Protein AF-A0A2A4WRS8-F1 (afdb_monomer_lite)

Foldseek 3Di:
DDDDQDAPAQPLDAAQDAPDVVRSLQRRLVVCCVQVVDHSVVCCVPHVVSLVCLLVDDAADAAEAEFALALRRLLSVLQSLLSNVVDPRYAHYWYQAQPPVQRLHPPVDDPVSSVVSVVVTHTQHPVNSVLSNCVNVCVSVVVLVVQLVSCVVCCVPNVSSNLNSVLSVQCPDDPNRHRPLLVQLVVLCVVVVDLPLVSSVVVSCVVCVNHSDDSSRSVVSSVVNVVVVVVVVD

Structure (mmCIF, N/CA/C/O backbone):
data_AF-A0A2A4WRS8-F1
#
_entry.id   AF-A0A2A4WRS8-F1
#
loop_
_atom_site.group_PDB
_atom_site.id
_atom_site.type_symbol
_atom_site.label_atom_id
_atom_site.label_alt_id
_atom_site.label_comp_id
_atom_site.label_asym_id
_atom_site.label_entity_id
_atom_site.label_seq_id
_atom_site.pdbx_PDB_ins_code
_atom_site.Cartn_x
_atom_site.Cartn_y
_atom_site.Cartn_z
_atom_site.occupancy
_atom_site.B_iso_or_equiv
_atom_site.auth_seq_id
_atom_site.auth_comp_id
_atom_site.auth_asym_id
_atom_site.auth_atom_id
_atom_site.pdbx_PDB_model_num
ATOM 1 N N . MET A 1 1 ? 0.819 6.960 -26.726 1.00 60.53 1 MET A N 1
ATOM 2 C CA . MET A 1 1 ? -0.344 7.111 -25.825 1.00 60.53 1 MET A CA 1
ATOM 3 C C . MET A 1 1 ? -0.166 6.069 -24.734 1.00 60.53 1 MET A C 1
ATOM 5 O O . MET A 1 1 ? 0.169 4.949 -25.094 1.00 60.53 1 MET A O 1
ATOM 9 N N . GLY A 1 2 ? -0.239 6.445 -23.457 1.00 85.38 2 GLY A N 1
ATOM 10 C CA . GLY A 1 2 ? -0.120 5.487 -22.350 1.00 85.38 2 GLY A CA 1
ATOM 11 C C . GLY A 1 2 ? -1.447 4.778 -22.085 1.00 85.38 2 GLY A C 1
ATOM 12 O O . GLY A 1 2 ? -2.501 5.311 -22.433 1.00 85.38 2 GLY A O 1
ATOM 13 N N . GLU A 1 3 ? -1.390 3.598 -21.476 1.00 93.88 3 GLU A N 1
ATOM 14 C CA . GLU A 1 3 ? -2.557 2.893 -20.943 1.00 93.88 3 GLU A CA 1
ATOM 15 C C . GLU A 1 3 ? -2.607 3.082 -19.423 1.00 93.88 3 GLU A C 1
ATOM 17 O O . GLU A 1 3 ? -1.577 3.015 -18.752 1.00 93.88 3 GLU A O 1
ATOM 22 N N . LEU A 1 4 ? -3.799 3.353 -18.887 1.00 95.69 4 LEU A N 1
ATOM 23 C CA . LEU A 1 4 ? -4.020 3.428 -17.447 1.00 95.69 4 LEU A CA 1
ATOM 24 C C . LEU A 1 4 ? -4.419 2.045 -16.931 1.00 95.69 4 LEU A C 1
ATOM 26 O O . LEU A 1 4 ? -5.402 1.473 -17.403 1.00 95.69 4 LEU A O 1
ATOM 30 N N . ILE A 1 5 ? -3.684 1.566 -15.930 1.00 96.56 5 ILE A N 1
ATOM 31 C CA . ILE A 1 5 ? -4.004 0.356 -15.176 1.00 96.56 5 ILE A CA 1
ATOM 32 C C . ILE A 1 5 ? -4.297 0.764 -13.735 1.00 96.56 5 ILE A C 1
ATOM 34 O O . ILE A 1 5 ? -3.484 1.446 -13.108 1.00 96.56 5 ILE A O 1
ATOM 38 N N . VAL A 1 6 ? -5.454 0.366 -13.206 1.00 95.56 6 VAL A N 1
ATOM 39 C CA . VAL A 1 6 ? -5.883 0.753 -11.853 1.00 95.56 6 VAL A CA 1
ATOM 40 C C . VAL A 1 6 ? -5.711 -0.409 -10.880 1.00 95.56 6 VAL A C 1
ATOM 42 O O . VAL A 1 6 ? -6.395 -1.421 -10.973 1.00 95.56 6 VAL A O 1
ATOM 45 N N . THR A 1 7 ? -4.838 -0.244 -9.884 1.00 93.38 7 THR A N 1
ATOM 46 C CA . THR A 1 7 ? -4.663 -1.240 -8.814 1.00 93.38 7 THR A CA 1
ATOM 47 C C . THR A 1 7 ? -5.594 -0.920 -7.644 1.00 93.38 7 THR A C 1
ATOM 49 O O . THR A 1 7 ? -5.255 -0.123 -6.775 1.00 93.38 7 THR A O 1
ATOM 52 N N . ASN A 1 8 ? -6.783 -1.529 -7.629 1.00 87.38 8 ASN A N 1
ATOM 53 C CA . ASN A 1 8 ? -7.779 -1.353 -6.564 1.00 87.38 8 ASN A CA 1
ATOM 54 C C . ASN A 1 8 ? -7.942 -2.627 -5.716 1.00 87.38 8 ASN A C 1
ATOM 56 O O . ASN A 1 8 ? -9.019 -3.220 -5.653 1.00 87.38 8 ASN A O 1
ATOM 60 N N . GLU A 1 9 ? -6.854 -3.076 -5.094 1.00 94.56 9 GLU A N 1
ATOM 61 C CA . GLU A 1 9 ? -6.835 -4.269 -4.245 1.00 94.56 9 GLU A CA 1
ATOM 62 C C . GLU A 1 9 ? -6.604 -3.906 -2.768 1.00 94.56 9 GLU A C 1
ATOM 64 O O . GLU A 1 9 ? -5.776 -3.063 -2.421 1.00 94.56 9 GLU A O 1
ATOM 69 N N . CYS A 1 10 ? -7.304 -4.598 -1.864 1.00 94.44 10 CYS A N 1
ATOM 70 C CA . CYS A 1 10 ? -7.154 -4.428 -0.419 1.00 94.44 10 CYS A CA 1
ATOM 71 C C . CYS A 1 10 ? -6.178 -5.463 0.171 1.00 94.44 10 CYS A C 1
ATOM 73 O O . CYS A 1 10 ? -6.560 -6.318 0.969 1.00 94.44 10 CYS A O 1
ATOM 75 N N . LEU A 1 11 ? -4.896 -5.392 -0.201 1.00 97.06 11 LEU A N 1
ATOM 76 C CA . LEU A 1 11 ? -3.856 -6.333 0.263 1.00 97.06 11 LEU A CA 1
ATOM 77 C C . LEU A 1 11 ? -3.479 -6.178 1.742 1.00 97.06 11 LEU A C 1
ATOM 79 O O . LEU A 1 11 ? -2.725 -6.978 2.298 1.00 97.06 11 LEU A O 1
ATOM 83 N N . ILE A 1 12 ? -3.978 -5.133 2.392 1.00 94.81 12 ILE A N 1
ATOM 84 C CA . ILE A 1 12 ? -3.713 -4.895 3.804 1.00 94.81 12 ILE A CA 1
ATOM 85 C C . ILE A 1 12 ? -4.500 -5.836 4.722 1.00 94.81 12 ILE A C 1
ATOM 87 O O . ILE A 1 12 ? -4.144 -5.957 5.891 1.00 94.81 12 ILE A O 1
ATOM 91 N N . GLU A 1 13 ? -5.558 -6.480 4.230 1.00 92.44 13 GLU A N 1
ATOM 92 C CA . GLU A 1 13 ? -6.451 -7.336 5.010 1.00 92.44 13 GLU A CA 1
ATOM 93 C C . GLU A 1 13 ? -6.750 -8.652 4.285 1.00 92.44 13 GLU A C 1
ATOM 95 O O . GLU A 1 13 ? -6.636 -8.779 3.062 1.00 92.44 13 GLU A O 1
ATOM 100 N N . GLY A 1 14 ? -7.196 -9.640 5.058 1.00 92.75 14 GLY A N 1
ATOM 101 C CA . GLY A 1 14 ? -7.594 -10.942 4.545 1.00 92.75 14 GLY A CA 1
ATOM 102 C C . GLY A 1 14 ? -6.422 -11.861 4.229 1.00 92.75 14 GLY A C 1
ATOM 103 O O . GLY A 1 14 ? -5.256 -11.517 4.375 1.00 92.75 14 GLY A O 1
ATOM 104 N N . ASN A 1 15 ? -6.753 -13.070 3.792 1.00 92.62 15 ASN A N 1
ATOM 105 C CA . ASN A 1 15 ? -5.755 -14.078 3.473 1.00 92.62 15 ASN A CA 1
ATOM 106 C C . ASN A 1 15 ? -5.047 -13.731 2.148 1.00 92.62 15 ASN A C 1
ATOM 108 O O . ASN A 1 15 ? -5.711 -13.534 1.129 1.00 92.62 15 ASN A O 1
ATOM 112 N N . LEU A 1 16 ? -3.716 -13.654 2.168 1.00 96.25 16 LEU A N 1
ATOM 113 C CA . LEU A 1 16 ? -2.871 -13.332 1.008 1.00 96.25 16 LEU A CA 1
ATOM 114 C C . LEU A 1 16 ? -2.213 -14.574 0.388 1.00 96.25 16 LEU A C 1
ATOM 116 O O . LEU A 1 16 ? -1.289 -14.460 -0.411 1.00 96.25 16 LEU A O 1
ATOM 120 N N . GLN A 1 17 ? -2.662 -15.769 0.773 1.00 95.12 17 GLN A N 1
ATOM 121 C CA . GLN A 1 17 ? -2.103 -17.027 0.291 1.00 95.12 17 GLN A CA 1
ATOM 122 C C . GLN A 1 17 ? -2.767 -17.521 -1.002 1.00 95.12 17 GLN A C 1
ATOM 124 O O . GLN A 1 17 ? -3.934 -17.238 -1.275 1.00 95.12 17 GLN A O 1
ATOM 129 N N . GLY A 1 18 ? -2.010 -18.295 -1.779 1.00 93.31 18 GLY A N 1
ATOM 130 C CA . GLY A 1 18 ? -2.414 -18.931 -3.035 1.00 93.31 18 GLY A CA 1
ATOM 131 C C . GLY A 1 18 ? -1.234 -19.708 -3.624 1.00 93.31 18 GLY A C 1
ATOM 132 O O . GLY A 1 18 ? -0.094 -19.265 -3.477 1.00 93.31 18 GLY A O 1
ATOM 133 N N . THR A 1 19 ? -1.485 -20.871 -4.241 1.00 92.38 19 THR A N 1
ATOM 134 C CA . THR A 1 19 ? -0.410 -21.690 -4.849 1.00 92.38 19 THR A CA 1
ATOM 135 C C . THR A 1 19 ? 0.043 -21.151 -6.210 1.00 92.38 19 THR A C 1
ATOM 137 O O . THR A 1 19 ? 1.149 -21.431 -6.660 1.00 92.38 19 THR A O 1
ATOM 140 N N . ASN A 1 20 ? -0.815 -20.352 -6.842 1.00 94.12 20 ASN A N 1
ATOM 141 C CA . ASN A 1 20 ? -0.606 -19.601 -8.074 1.00 94.12 20 ASN A CA 1
ATOM 142 C C . ASN A 1 20 ? -1.506 -18.343 -8.041 1.00 94.12 20 ASN A C 1
ATOM 144 O O . ASN A 1 20 ? -2.295 -18.174 -7.103 1.00 94.12 20 ASN A O 1
ATOM 148 N N . LEU A 1 21 ? -1.407 -17.467 -9.048 1.00 94.19 21 LEU A N 1
ATOM 149 C CA . LEU A 1 21 ? -2.190 -16.223 -9.098 1.00 94.19 21 LEU A CA 1
ATOM 150 C C . LEU A 1 21 ? -3.703 -16.462 -9.169 1.00 94.19 21 LEU A C 1
ATOM 152 O O . LEU A 1 21 ? -4.455 -15.797 -8.464 1.00 94.19 21 LEU A O 1
ATOM 156 N N . GLN A 1 22 ? -4.161 -17.467 -9.917 1.00 95.62 22 GLN A N 1
ATOM 157 C CA . GLN A 1 22 ? -5.587 -17.784 -10.002 1.00 95.62 22 GLN A CA 1
ATOM 158 C C . GLN A 1 22 ? -6.160 -18.236 -8.648 1.00 95.62 22 GLN A C 1
ATOM 160 O O . GLN A 1 22 ? -7.256 -17.821 -8.259 1.00 95.62 22 GLN A O 1
ATOM 165 N N . ASP A 1 23 ? -5.419 -19.060 -7.904 1.00 96.81 23 ASP A N 1
ATOM 166 C CA . ASP A 1 23 ? -5.774 -19.460 -6.539 1.00 96.81 23 ASP A CA 1
ATOM 167 C C . ASP A 1 23 ? -5.783 -18.267 -5.586 1.00 96.81 23 ASP A C 1
ATOM 169 O O . ASP A 1 23 ? -6.700 -18.137 -4.768 1.00 96.81 23 ASP A O 1
ATOM 173 N N . PHE A 1 24 ? -4.783 -17.390 -5.706 1.00 97.06 24 PHE A N 1
ATOM 174 C CA . PHE A 1 24 ? -4.719 -16.145 -4.955 1.00 97.06 24 PHE A CA 1
ATOM 175 C C . PHE A 1 24 ? -5.970 -15.298 -5.229 1.00 97.06 24 PHE A C 1
ATOM 177 O O . PHE A 1 24 ? -6.707 -15.008 -4.289 1.00 97.06 24 PHE A O 1
ATOM 184 N N . TYR A 1 25 ? -6.308 -15.008 -6.489 1.00 97.31 25 TYR A N 1
ATOM 185 C CA . TYR A 1 25 ? -7.500 -14.232 -6.853 1.00 97.31 25 TYR A CA 1
ATOM 186 C C . TYR A 1 25 ? -8.800 -14.864 -6.352 1.00 97.31 25 TYR A C 1
ATOM 188 O O . TYR A 1 25 ? -9.661 -14.167 -5.821 1.00 97.31 25 TYR A O 1
ATOM 196 N N . ASN A 1 26 ? -8.937 -16.190 -6.421 1.00 97.12 26 ASN A N 1
ATOM 197 C CA . ASN A 1 26 ? -10.096 -16.893 -5.864 1.00 97.12 26 ASN A CA 1
ATOM 198 C C . ASN A 1 26 ? -10.209 -16.725 -4.339 1.00 97.12 26 ASN A C 1
ATOM 200 O O . ASN A 1 26 ? -11.309 -16.568 -3.800 1.00 97.12 26 ASN A O 1
ATOM 204 N N . ASN A 1 27 ? -9.083 -16.773 -3.628 1.00 96.94 27 ASN A N 1
ATOM 205 C CA . ASN A 1 27 ? -9.029 -16.542 -2.188 1.00 96.94 27 ASN A CA 1
ATOM 206 C C . ASN A 1 27 ? -9.381 -15.085 -1.841 1.00 96.94 27 ASN A C 1
ATOM 208 O O . ASN A 1 27 ? -10.207 -14.836 -0.957 1.00 96.94 27 ASN A O 1
ATOM 212 N N . ARG A 1 28 ? -8.835 -14.127 -2.598 1.00 97.31 28 ARG A N 1
ATOM 213 C CA . ARG A 1 28 ? -9.142 -12.699 -2.466 1.00 97.31 28 ARG A CA 1
ATOM 214 C C . ARG A 1 28 ? -10.619 -12.408 -2.721 1.00 97.31 28 ARG A C 1
ATOM 216 O O . ARG A 1 28 ? -11.264 -11.811 -1.863 1.00 97.31 28 ARG A O 1
ATOM 223 N N . ALA A 1 29 ? -11.196 -12.923 -3.807 1.00 96.94 29 ALA A N 1
ATOM 224 C CA . ALA A 1 29 ? -12.610 -12.750 -4.142 1.00 96.94 29 ALA A CA 1
ATOM 225 C C . ALA A 1 29 ? -13.540 -13.210 -3.006 1.00 96.94 29 ALA A C 1
ATOM 227 O O . ALA A 1 29 ? -14.503 -12.518 -2.669 1.00 96.94 29 ALA A O 1
ATOM 228 N N . LYS A 1 30 ? -13.233 -14.351 -2.366 1.00 96.25 30 LYS A N 1
ATOM 229 C CA . LYS A 1 30 ? -13.983 -14.859 -1.203 1.00 96.25 30 LYS A CA 1
ATOM 230 C C . LYS A 1 30 ? -13.895 -13.912 -0.007 1.00 96.25 30 LYS A C 1
ATOM 232 O O . LYS A 1 30 ? -14.917 -13.634 0.619 1.00 96.25 30 LYS A O 1
ATOM 237 N N . PHE A 1 31 ? -12.694 -13.429 0.315 1.00 95.81 31 PHE A N 1
ATOM 238 C CA . PHE A 1 31 ? -12.496 -12.492 1.420 1.00 95.81 31 PHE A CA 1
ATOM 239 C C . PHE A 1 31 ? -13.223 -11.167 1.168 1.00 95.81 31 PHE A C 1
ATOM 241 O O . PHE A 1 31 ? -14.047 -10.763 1.984 1.00 95.81 31 PHE A O 1
ATOM 248 N N . ILE A 1 32 ? -12.970 -10.528 0.024 1.00 94.88 32 ILE A N 1
ATOM 249 C CA . ILE A 1 32 ? -13.548 -9.230 -0.338 1.00 94.88 32 ILE A CA 1
ATOM 250 C C . ILE A 1 32 ? -15.077 -9.305 -0.368 1.00 94.88 32 ILE A C 1
ATOM 252 O O . ILE A 1 32 ? -15.747 -8.442 0.200 1.00 94.88 32 ILE A O 1
ATOM 256 N N . SER A 1 33 ? -15.634 -10.369 -0.957 1.00 94.44 33 SER A N 1
ATOM 257 C CA . SER A 1 33 ? -17.080 -10.585 -1.002 1.00 94.44 33 SER A CA 1
ATOM 258 C C . SER A 1 33 ? -1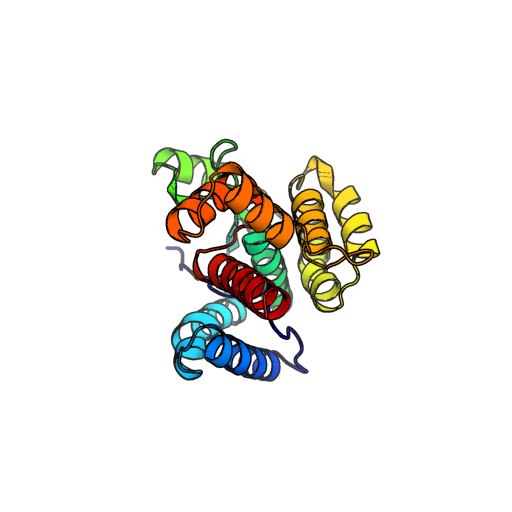7.693 -10.675 0.396 1.00 94.44 33 SER A C 1
ATOM 260 O O . SER A 1 33 ? -18.672 -9.988 0.686 1.00 94.44 33 SER A O 1
ATOM 262 N N . LYS A 1 34 ? -17.080 -11.464 1.289 1.00 93.56 34 LYS A N 1
ATOM 263 C CA . LYS A 1 34 ? -17.551 -11.634 2.668 1.00 93.56 34 LYS A CA 1
ATOM 264 C C . LYS A 1 34 ? -17.432 -10.347 3.488 1.00 93.56 34 LYS A C 1
ATOM 266 O O . LYS A 1 34 ? -18.340 -10.035 4.251 1.00 93.56 34 LYS A O 1
ATOM 271 N N . THR A 1 35 ? -16.316 -9.634 3.365 1.00 91.75 35 THR A N 1
ATOM 272 C CA . THR A 1 35 ? -15.994 -8.485 4.223 1.00 91.75 35 THR A CA 1
ATOM 273 C C . THR A 1 35 ? -16.734 -7.220 3.798 1.00 91.75 35 THR A C 1
ATOM 275 O O . THR A 1 35 ? -17.239 -6.496 4.654 1.00 91.75 35 THR A O 1
ATOM 278 N N . TYR A 1 36 ? -16.841 -6.964 2.491 1.00 89.81 36 TYR A N 1
ATOM 279 C CA . TYR A 1 36 ? -17.396 -5.714 1.955 1.00 89.81 36 TYR A CA 1
ATOM 280 C C . TYR A 1 36 ? -18.757 -5.888 1.270 1.00 89.81 36 TYR A C 1
ATOM 282 O O . TYR A 1 36 ? -19.266 -4.945 0.670 1.00 89.81 36 TYR A O 1
ATOM 290 N N . ASN A 1 37 ? -19.368 -7.073 1.382 1.00 90.94 37 ASN A N 1
ATOM 291 C CA . ASN A 1 37 ? -20.706 -7.374 0.867 1.00 90.94 37 ASN A CA 1
ATOM 292 C C . ASN A 1 37 ? -20.866 -7.072 -0.637 1.00 90.94 37 ASN A C 1
ATOM 294 O O . ASN A 1 37 ? -21.865 -6.506 -1.084 1.00 90.94 37 ASN A O 1
ATOM 298 N N . VAL A 1 38 ? -19.855 -7.453 -1.417 1.00 91.94 38 VAL A N 1
ATOM 299 C CA . VAL A 1 38 ? -19.862 -7.399 -2.886 1.00 91.94 38 VAL A CA 1
ATOM 300 C C . VAL A 1 38 ? -19.901 -8.811 -3.465 1.00 91.94 38 VAL A C 1
ATOM 302 O O . VAL A 1 38 ? -19.624 -9.788 -2.768 1.00 91.94 38 VAL A O 1
ATOM 305 N N . THR A 1 39 ? -20.243 -8.959 -4.743 1.00 95.44 39 THR A N 1
ATOM 306 C CA . THR A 1 39 ? -20.197 -10.276 -5.392 1.00 95.44 39 THR A CA 1
ATOM 307 C C . THR A 1 39 ? -18.746 -10.680 -5.685 1.00 95.44 39 THR A C 1
ATOM 309 O O . THR A 1 39 ? -17.937 -9.810 -6.017 1.00 95.44 39 THR A O 1
ATOM 312 N N . PRO A 1 40 ? -18.396 -11.981 -5.638 1.00 95.56 40 PRO A N 1
ATOM 313 C CA . PRO A 1 40 ? -17.080 -12.441 -6.081 1.00 95.56 40 PRO A CA 1
ATOM 314 C C . PRO A 1 40 ? -16.783 -12.043 -7.532 1.00 95.56 40 PRO A C 1
ATOM 316 O O . PRO A 1 40 ? -15.665 -11.657 -7.841 1.00 95.56 40 PRO A O 1
ATOM 319 N N . GLN A 1 41 ? -17.790 -12.052 -8.413 1.00 96.69 41 GLN A N 1
ATOM 320 C CA . GLN A 1 41 ? -17.623 -11.629 -9.806 1.00 96.69 41 GLN A CA 1
ATOM 321 C C . GLN A 1 41 ? -17.209 -10.155 -9.922 1.00 96.69 41 GLN A C 1
ATOM 323 O O . GLN A 1 41 ? -16.316 -9.836 -10.697 1.00 96.69 41 GLN A O 1
ATOM 328 N N . SER A 1 42 ? -17.764 -9.264 -9.089 1.00 95.31 42 SER A N 1
ATOM 329 C CA . SER A 1 42 ? -17.364 -7.850 -9.092 1.00 95.31 42 SER A CA 1
ATOM 330 C C . SER A 1 42 ? -15.888 -7.650 -8.745 1.00 95.31 42 SER A C 1
ATOM 332 O O . SER A 1 42 ? -15.347 -6.601 -9.086 1.00 95.31 42 SER A O 1
ATOM 334 N N . TYR A 1 43 ? -15.259 -8.584 -8.029 1.00 96.31 43 TYR A N 1
ATOM 335 C CA . TYR A 1 43 ? -13.825 -8.537 -7.769 1.00 96.31 43 TYR A CA 1
ATOM 336 C C . TYR A 1 43 ? -13.030 -8.849 -9.043 1.00 96.31 43 TYR A C 1
ATOM 338 O O . TYR A 1 43 ? -12.129 -8.095 -9.400 1.00 96.31 43 TYR A O 1
ATOM 346 N N . PHE A 1 44 ? -13.413 -9.891 -9.784 1.00 97.31 44 PHE A N 1
ATOM 347 C CA . PHE A 1 44 ? -12.774 -10.217 -11.061 1.00 97.31 44 PHE A CA 1
ATOM 348 C C . PHE A 1 44 ? -12.937 -9.094 -12.092 1.00 97.31 44 PHE A C 1
ATOM 350 O O . PHE A 1 44 ? -11.952 -8.641 -12.670 1.00 97.31 44 PHE A O 1
ATOM 357 N N . ASP A 1 45 ? -14.157 -8.577 -12.236 1.00 96.44 45 ASP A N 1
ATOM 358 C CA . ASP A 1 45 ? -14.501 -7.573 -13.249 1.00 96.44 45 ASP A CA 1
ATOM 359 C C . ASP A 1 45 ? -13.867 -6.194 -13.007 1.00 96.44 45 ASP A C 1
ATOM 361 O O . ASP A 1 45 ? -13.872 -5.355 -13.904 1.00 96.44 45 ASP A O 1
ATOM 365 N N . LYS A 1 46 ? -13.388 -5.913 -11.787 1.00 95.12 46 LYS A N 1
ATOM 366 C CA . LYS A 1 46 ? -12.854 -4.589 -11.411 1.00 95.12 46 LYS A CA 1
ATOM 367 C C . LYS A 1 46 ? -11.399 -4.600 -10.973 1.00 95.12 46 LYS A C 1
ATOM 369 O O . LYS A 1 46 ? -10.753 -3.564 -11.062 1.00 95.12 46 LYS A O 1
ATOM 374 N N . VAL A 1 47 ? -10.923 -5.717 -10.429 1.00 96.38 47 VAL A N 1
ATOM 375 C CA . VAL A 1 47 ? -9.578 -5.828 -9.854 1.00 96.38 47 VAL A CA 1
ATOM 376 C C . VAL A 1 47 ? -8.731 -6.744 -10.717 1.00 96.38 47 VAL A C 1
ATOM 378 O O . VAL A 1 47 ? -7.731 -6.296 -11.265 1.00 96.38 47 VAL A O 1
ATOM 381 N N . VAL A 1 48 ? -9.152 -7.998 -10.900 1.00 96.88 48 VAL A N 1
ATOM 382 C CA . VAL A 1 48 ? -8.344 -8.987 -11.633 1.00 96.88 48 VAL A CA 1
ATOM 383 C C . VAL A 1 48 ? -8.127 -8.562 -13.080 1.00 96.88 48 VAL A C 1
ATOM 385 O O . VAL A 1 48 ? -6.995 -8.591 -13.532 1.00 96.88 48 VAL A O 1
ATOM 388 N N . ILE A 1 49 ? -9.151 -8.036 -13.763 1.00 96.62 49 ILE A N 1
ATOM 389 C CA . ILE A 1 49 ? -8.998 -7.557 -15.147 1.00 96.62 49 ILE A CA 1
ATOM 390 C C . ILE A 1 49 ? -7.928 -6.462 -15.307 1.00 96.62 49 ILE A C 1
ATOM 392 O O . ILE A 1 49 ? -7.303 -6.364 -16.358 1.00 96.62 49 ILE A O 1
ATOM 396 N N . GLU A 1 50 ? -7.705 -5.630 -14.285 1.00 97.62 50 GLU A N 1
ATOM 397 C CA . GLU A 1 50 ? -6.649 -4.613 -14.304 1.00 97.62 50 GLU A CA 1
ATOM 398 C C . GLU A 1 50 ? -5.282 -5.233 -13.996 1.00 97.62 50 GLU A C 1
ATOM 400 O O . GLU A 1 50 ? -4.293 -4.891 -14.640 1.00 97.62 50 GLU A O 1
ATOM 405 N N . LEU A 1 51 ? -5.217 -6.186 -13.061 1.00 96.00 51 LEU A N 1
ATOM 406 C CA . LEU A 1 51 ? -3.985 -6.920 -12.757 1.00 96.00 51 LEU A CA 1
ATOM 407 C C . LEU A 1 51 ? -3.520 -7.776 -13.946 1.00 96.00 51 LEU A C 1
ATOM 409 O O . LEU A 1 51 ? -2.328 -7.794 -14.245 1.00 96.00 51 LEU A O 1
ATOM 413 N N . ASP A 1 52 ? -4.449 -8.376 -14.692 1.00 94.94 52 ASP A N 1
ATOM 414 C CA . ASP A 1 52 ? -4.163 -9.141 -15.909 1.00 94.94 52 ASP A CA 1
ATOM 415 C C . ASP A 1 52 ? -3.476 -8.269 -16.974 1.00 94.94 52 ASP A C 1
ATOM 417 O O . ASP A 1 52 ? -2.636 -8.755 -17.732 1.00 94.94 52 ASP A O 1
ATOM 421 N N . LYS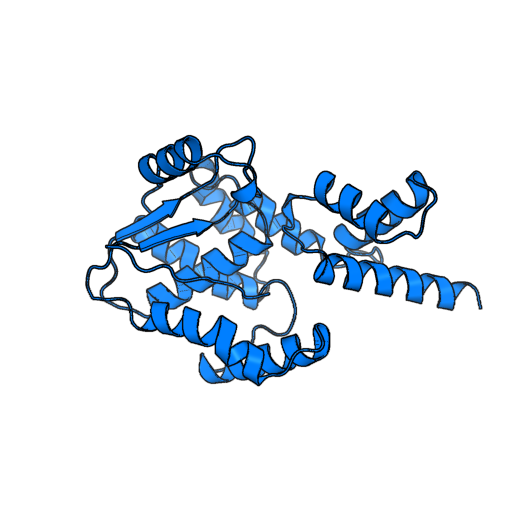 A 1 53 ? -3.766 -6.960 -17.037 1.00 95.31 53 LYS A N 1
ATOM 422 C CA . LYS A 1 53 ? -3.052 -6.044 -17.950 1.00 95.31 53 LYS A CA 1
ATOM 423 C C . LYS A 1 53 ? -1.573 -5.924 -17.593 1.00 95.31 53 LYS A C 1
ATOM 425 O O . LYS A 1 53 ? -0.747 -5.774 -18.488 1.00 95.31 53 LYS A O 1
ATOM 430 N N . ILE A 1 54 ? -1.227 -6.016 -16.306 1.00 94.38 54 ILE A N 1
ATOM 431 C CA . ILE A 1 54 ? 0.166 -6.001 -15.833 1.00 94.38 54 ILE A CA 1
ATOM 432 C C . ILE A 1 54 ? 0.889 -7.264 -16.315 1.00 94.38 54 ILE A C 1
ATOM 434 O O . ILE A 1 54 ? 2.031 -7.198 -16.771 1.00 94.38 54 ILE A O 1
ATOM 438 N N . GLU A 1 55 ? 0.205 -8.410 -16.282 1.00 90.25 55 GLU A N 1
ATOM 439 C CA . GLU A 1 55 ? 0.732 -9.680 -16.793 1.00 90.25 55 GLU A CA 1
ATOM 440 C C . GLU A 1 55 ? 0.860 -9.722 -18.323 1.00 90.25 55 GLU A C 1
ATOM 442 O O . GLU A 1 55 ? 1.546 -10.586 -18.864 1.00 90.25 55 GLU A O 1
ATOM 447 N N . ASN A 1 56 ? 0.232 -8.781 -19.028 1.00 91.69 56 ASN A N 1
ATOM 448 C CA . ASN A 1 56 ? 0.243 -8.688 -20.486 1.00 91.69 56 ASN A CA 1
ATOM 449 C C . ASN A 1 56 ? 0.892 -7.389 -20.990 1.00 91.69 56 ASN A C 1
ATOM 451 O O . ASN A 1 56 ? 0.615 -6.946 -22.109 1.00 91.69 56 ASN A O 1
ATOM 455 N N . LEU A 1 57 ? 1.758 -6.768 -20.180 1.00 93.38 57 LEU A N 1
ATOM 456 C CA . LEU A 1 57 ? 2.464 -5.556 -20.585 1.00 93.38 57 LEU A CA 1
ATOM 457 C C . LEU A 1 57 ? 3.283 -5.792 -21.867 1.00 93.38 57 LEU A C 1
ATOM 459 O O . LEU A 1 57 ? 3.994 -6.796 -21.975 1.00 93.38 57 LEU A O 1
ATOM 463 N N . PRO A 1 58 ? 3.251 -4.857 -22.835 1.00 91.19 58 PRO A N 1
ATOM 464 C CA . PRO A 1 58 ? 4.071 -4.960 -24.033 1.00 91.19 58 PRO A CA 1
ATOM 465 C C . PRO A 1 58 ? 5.569 -5.023 -23.710 1.00 91.19 58 PRO A C 1
ATOM 467 O O . PRO A 1 58 ? 6.060 -4.360 -22.794 1.00 91.19 58 PRO A O 1
ATOM 470 N N . ASN A 1 59 ? 6.325 -5.757 -24.528 1.00 87.94 59 ASN A N 1
ATOM 471 C CA . ASN A 1 59 ? 7.785 -5.782 -24.430 1.00 87.94 59 ASN A CA 1
ATOM 472 C C . ASN A 1 59 ? 8.362 -4.360 -24.496 1.00 87.94 59 ASN A C 1
ATOM 474 O O . ASN A 1 59 ? 7.996 -3.584 -25.380 1.00 87.94 59 ASN A O 1
ATOM 478 N N . ASN A 1 60 ? 9.313 -4.051 -23.610 1.00 87.19 60 ASN A N 1
ATOM 479 C CA . ASN A 1 60 ? 9.939 -2.729 -23.493 1.00 87.19 60 ASN A CA 1
ATOM 480 C C . ASN A 1 60 ? 8.961 -1.579 -23.176 1.00 87.19 60 ASN A C 1
ATOM 482 O O . ASN A 1 60 ? 9.275 -0.424 -23.467 1.00 87.19 60 ASN A O 1
ATOM 486 N N . ALA A 1 61 ? 7.787 -1.862 -22.600 1.00 93.38 61 ALA A N 1
ATOM 487 C CA . ALA A 1 61 ? 6.914 -0.811 -22.091 1.00 93.38 61 ALA A CA 1
ATOM 488 C C . ALA A 1 61 ? 7.625 0.013 -21.004 1.00 93.38 61 ALA A C 1
ATOM 490 O O . ALA A 1 61 ? 8.316 -0.532 -20.138 1.00 93.38 61 ALA A O 1
ATOM 491 N N . GLU A 1 62 ? 7.423 1.330 -21.043 1.00 95.38 62 GLU A N 1
ATOM 492 C CA . GLU A 1 62 ? 7.770 2.213 -19.934 1.00 95.38 62 GLU A CA 1
ATOM 493 C C . GLU A 1 62 ? 6.646 2.170 -18.896 1.00 95.38 62 GLU A C 1
ATOM 495 O O . GLU A 1 62 ? 5.513 2.565 -19.182 1.00 95.38 62 GLU A O 1
ATOM 500 N N . VAL A 1 63 ? 6.956 1.708 -17.688 1.00 97.19 63 VAL A N 1
ATOM 501 C CA . VAL A 1 63 ? 5.987 1.589 -16.598 1.00 97.19 63 VAL A CA 1
ATOM 502 C C . VAL A 1 63 ? 6.201 2.725 -15.607 1.00 97.19 63 VAL A C 1
ATOM 504 O O . VAL A 1 63 ? 7.264 2.848 -15.004 1.00 97.19 63 VAL A O 1
ATOM 507 N N . ASN A 1 64 ? 5.173 3.550 -15.418 1.00 98.00 64 ASN A N 1
ATOM 508 C CA . ASN A 1 64 ? 5.171 4.640 -14.447 1.00 98.00 64 ASN A CA 1
ATOM 509 C C . ASN A 1 64 ? 4.177 4.290 -13.333 1.00 98.00 64 ASN A C 1
ATOM 511 O O . ASN A 1 64 ? 2.969 4.270 -13.559 1.00 98.00 64 ASN A O 1
ATOM 515 N N . LEU A 1 65 ? 4.696 3.968 -12.153 1.00 98.19 65 LEU A N 1
ATOM 516 C CA . LEU A 1 65 ? 3.954 3.494 -10.992 1.00 98.19 65 LEU A CA 1
ATOM 517 C C . LEU A 1 65 ? 3.573 4.689 -10.117 1.00 98.19 65 LEU A C 1
ATOM 519 O O . LEU A 1 65 ? 4.441 5.306 -9.510 1.00 98.19 65 LEU A O 1
ATOM 523 N N . TRP A 1 66 ? 2.286 5.019 -10.060 1.00 97.94 66 TRP A N 1
ATOM 524 C CA . TRP A 1 66 ? 1.768 6.133 -9.263 1.00 97.94 66 TRP A CA 1
ATOM 525 C C . TRP A 1 66 ? 1.289 5.609 -7.910 1.00 97.94 66 TRP A C 1
ATOM 527 O O . TRP A 1 66 ? 0.190 5.067 -7.813 1.00 97.94 66 TRP A O 1
ATOM 537 N N . PHE A 1 67 ? 2.124 5.740 -6.878 1.00 98.06 67 PHE A N 1
ATOM 538 C CA . PHE A 1 67 ? 1.821 5.268 -5.524 1.00 98.06 67 PHE A CA 1
ATOM 539 C C . PHE A 1 67 ? 2.199 6.311 -4.475 1.00 98.06 67 PHE A C 1
ATOM 541 O O . PHE A 1 67 ? 3.137 7.084 -4.654 1.00 98.06 67 PHE A O 1
ATOM 548 N N . GLU A 1 68 ? 1.455 6.314 -3.375 1.00 97.44 68 GLU A N 1
ATOM 549 C CA . GLU A 1 68 ? 1.628 7.223 -2.241 1.00 97.44 68 GLU A CA 1
ATOM 550 C C . GLU A 1 68 ? 2.467 6.568 -1.134 1.00 97.44 68 GLU A C 1
ATOM 552 O O . GLU A 1 68 ? 2.790 5.380 -1.191 1.00 97.44 68 GLU A O 1
ATOM 557 N N . GLU A 1 69 ? 2.848 7.341 -0.120 1.00 97.62 69 GLU A N 1
ATOM 558 C CA . GLU A 1 69 ? 3.791 6.913 0.921 1.00 97.62 69 GLU A CA 1
ATOM 559 C C . GLU A 1 69 ? 3.160 6.060 2.041 1.00 97.62 69 GLU A C 1
ATOM 561 O O . GLU A 1 69 ? 3.881 5.557 2.906 1.00 97.62 69 GLU A O 1
ATOM 566 N N . ASP A 1 70 ? 1.835 5.898 2.073 1.00 98.06 70 ASP A N 1
ATOM 567 C CA . ASP A 1 70 ? 1.148 5.139 3.124 1.00 98.06 70 ASP A CA 1
ATOM 568 C C . ASP A 1 70 ? 1.209 3.617 2.931 1.00 98.06 70 ASP A C 1
ATOM 570 O O . ASP A 1 70 ? 1.487 3.086 1.857 1.00 98.06 70 ASP A O 1
ATOM 574 N N . LEU A 1 71 ? 0.898 2.889 4.003 1.00 98.31 71 LEU A N 1
ATOM 575 C 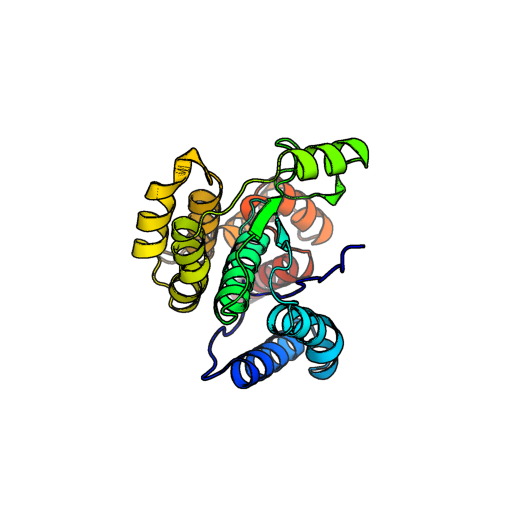CA . LEU A 1 71 ? 0.895 1.434 4.021 1.00 98.31 71 LEU A CA 1
ATOM 576 C C . LEU A 1 71 ? 0.011 0.808 2.933 1.00 98.31 71 LEU A C 1
ATOM 578 O O . LEU A 1 71 ? 0.418 -0.187 2.333 1.00 98.31 71 LEU A O 1
ATOM 582 N N . PHE A 1 72 ? -1.194 1.328 2.701 1.00 97.81 72 PHE A N 1
ATOM 583 C CA . PHE A 1 72 ? -2.115 0.737 1.733 1.00 97.81 72 PHE A CA 1
ATOM 584 C C . PHE A 1 72 ? -1.529 0.789 0.320 1.00 97.81 72 PHE A C 1
ATOM 586 O O . PHE A 1 72 ? -1.506 -0.229 -0.385 1.00 97.81 72 PHE A O 1
ATOM 593 N N . CYS A 1 73 ? -0.993 1.946 -0.067 1.00 97.75 73 CYS A N 1
ATOM 594 C CA . CYS A 1 73 ? -0.309 2.127 -1.338 1.00 97.75 73 CYS A CA 1
ATOM 595 C C . CYS A 1 73 ? 0.972 1.297 -1.427 1.00 97.75 73 CYS A C 1
ATOM 597 O O . CYS A 1 73 ? 1.186 0.638 -2.442 1.00 97.75 73 CYS A O 1
ATOM 599 N N . GLN A 1 74 ? 1.792 1.261 -0.376 1.00 98.06 74 GLN A N 1
ATOM 600 C CA . GLN A 1 74 ? 3.064 0.538 -0.403 1.00 98.06 74 GLN A CA 1
ATOM 601 C C . GLN A 1 74 ? 2.893 -0.973 -0.589 1.00 98.06 74 GLN A C 1
ATOM 603 O O . GLN A 1 74 ? 3.617 -1.578 -1.378 1.00 98.06 74 GLN A O 1
ATOM 608 N N . VAL A 1 75 ? 1.896 -1.592 0.048 1.00 98.31 75 VAL A N 1
ATOM 609 C CA . VAL A 1 75 ? 1.643 -3.029 -0.149 1.00 98.31 75 VAL A CA 1
ATOM 610 C C . VAL A 1 75 ? 1.209 -3.324 -1.590 1.00 98.31 75 VAL A C 1
ATOM 612 O O . VAL A 1 75 ? 1.679 -4.293 -2.188 1.00 98.31 75 VAL A O 1
ATOM 615 N N . ASN A 1 76 ? 0.357 -2.475 -2.173 1.00 98.44 76 ASN A N 1
ATOM 616 C CA . ASN A 1 76 ? -0.041 -2.594 -3.578 1.00 98.44 76 ASN A CA 1
ATOM 617 C C . ASN A 1 76 ? 1.137 -2.364 -4.534 1.00 98.44 76 ASN A C 1
ATOM 619 O O . ASN A 1 76 ? 1.297 -3.116 -5.492 1.00 98.44 76 ASN A O 1
ATOM 623 N N . PHE A 1 77 ? 2.001 -1.394 -4.245 1.00 98.44 77 PHE A N 1
ATOM 624 C CA . PHE A 1 77 ? 3.223 -1.141 -5.003 1.00 98.44 77 PHE A CA 1
ATOM 625 C C . PHE A 1 77 ? 4.138 -2.372 -5.040 1.00 98.44 77 PHE A C 1
ATOM 627 O O . PHE A 1 77 ? 4.560 -2.792 -6.119 1.00 98.44 77 PHE A O 1
ATOM 634 N N . TRP A 1 78 ? 4.399 -3.004 -3.890 1.00 98.56 78 TRP A N 1
ATOM 635 C CA . TRP A 1 78 ? 5.230 -4.214 -3.830 1.00 98.56 78 TRP A CA 1
ATOM 636 C C . TRP A 1 78 ? 4.614 -5.371 -4.617 1.00 98.56 78 TRP A C 1
ATOM 638 O O . TRP A 1 78 ? 5.328 -6.087 -5.320 1.00 98.56 78 TRP A O 1
ATOM 648 N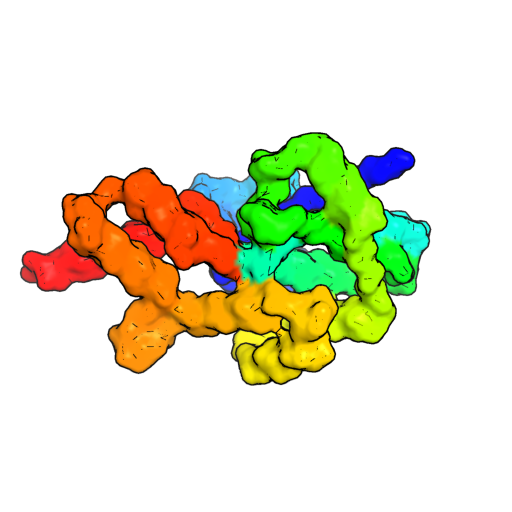 N . PHE A 1 79 ? 3.292 -5.539 -4.540 1.00 98.38 79 PHE A N 1
ATOM 649 C CA . PHE A 1 79 ? 2.590 -6.576 -5.291 1.00 98.38 79 PHE A CA 1
ATOM 650 C C . PHE A 1 79 ? 2.614 -6.331 -6.803 1.00 98.38 79 PHE A C 1
ATOM 652 O O . PHE A 1 79 ? 2.883 -7.253 -7.568 1.00 98.38 79 PHE A O 1
ATOM 659 N N . VAL A 1 80 ? 2.420 -5.090 -7.252 1.00 98.19 80 VAL A N 1
ATOM 660 C CA . VAL A 1 80 ? 2.535 -4.737 -8.674 1.00 98.19 80 VAL A CA 1
ATOM 661 C C . VAL A 1 80 ? 3.948 -5.000 -9.190 1.00 98.19 80 VAL A C 1
ATOM 663 O O . VAL A 1 80 ? 4.107 -5.603 -10.248 1.00 98.19 80 VAL A O 1
ATOM 666 N N . LEU A 1 81 ? 4.985 -4.638 -8.429 1.00 97.81 81 LEU A N 1
ATOM 667 C CA . LEU A 1 81 ? 6.365 -4.980 -8.783 1.00 97.81 81 LEU A CA 1
ATOM 668 C C . LEU A 1 81 ? 6.592 -6.496 -8.840 1.00 97.81 81 LEU A C 1
ATOM 670 O O . LEU A 1 81 ? 7.308 -6.973 -9.720 1.00 97.81 81 LEU A O 1
ATOM 674 N N . TYR A 1 82 ? 5.979 -7.259 -7.933 1.00 97.12 82 TYR A N 1
ATOM 675 C CA . TYR A 1 82 ? 6.007 -8.720 -7.971 1.00 97.12 82 TYR A CA 1
ATOM 676 C C . TYR A 1 82 ? 5.364 -9.285 -9.246 1.00 97.12 82 TYR A C 1
ATOM 678 O O . TYR A 1 82 ? 5.944 -10.188 -9.845 1.00 97.12 82 TYR A O 1
ATOM 686 N N . LEU A 1 83 ? 4.228 -8.741 -9.698 1.00 96.38 83 LEU A N 1
ATOM 687 C CA . LEU A 1 83 ? 3.586 -9.145 -10.956 1.00 96.38 83 LEU A CA 1
ATOM 688 C C . LEU A 1 83 ? 4.451 -8.790 -12.171 1.00 96.38 83 LEU A C 1
ATOM 690 O O . LEU A 1 83 ? 4.696 -9.643 -13.023 1.00 96.38 83 LEU A O 1
ATOM 694 N N . ILE A 1 84 ? 4.992 -7.566 -12.217 1.00 96.00 84 ILE A N 1
ATOM 695 C CA . ILE A 1 84 ? 5.898 -7.128 -13.291 1.00 96.00 84 ILE A CA 1
ATOM 696 C C . ILE A 1 84 ? 7.138 -8.026 -13.346 1.00 96.00 84 ILE A C 1
ATOM 698 O O . ILE A 1 84 ? 7.600 -8.359 -14.430 1.00 96.00 84 ILE A O 1
ATOM 702 N N . LYS A 1 85 ? 7.666 -8.468 -12.198 1.00 93.56 85 LYS A N 1
ATOM 703 C CA . LYS A 1 85 ? 8.842 -9.350 -12.136 1.00 93.56 85 LYS A CA 1
ATOM 704 C C . LYS A 1 85 ? 8.621 -10.716 -12.786 1.00 93.56 85 LYS A C 1
ATOM 706 O O . LYS A 1 85 ? 9.597 -11.345 -13.187 1.00 93.56 85 LYS A O 1
ATOM 711 N N . GLN A 1 86 ? 7.374 -11.172 -12.908 1.00 90.12 86 GLN A N 1
ATOM 712 C CA . GLN A 1 86 ? 7.065 -12.406 -13.638 1.00 90.12 86 GLN A CA 1
ATOM 713 C C . GLN A 1 86 ? 7.237 -12.241 -15.158 1.00 90.12 86 GLN A C 1
ATOM 715 O O . GLN A 1 86 ? 7.312 -13.232 -15.881 1.00 90.12 86 GLN A O 1
ATOM 720 N N . GLN A 1 87 ? 7.350 -10.999 -15.641 1.00 84.44 87 GLN A N 1
ATOM 721 C CA . GLN A 1 87 ? 7.610 -10.660 -17.035 1.00 84.44 87 GLN A CA 1
ATOM 722 C C . GLN A 1 87 ? 9.114 -10.496 -17.275 1.00 84.44 87 GLN A C 1
ATOM 724 O O . GLN A 1 87 ? 9.804 -9.767 -16.566 1.00 84.44 87 GLN A O 1
ATOM 729 N N . THR A 1 88 ? 9.649 -11.117 -18.326 1.00 72.69 88 THR A N 1
ATOM 730 C CA . THR A 1 88 ? 11.102 -11.110 -18.584 1.00 72.69 88 THR A CA 1
ATOM 731 C C . THR A 1 88 ? 11.609 -9.859 -19.312 1.00 72.69 88 THR A C 1
ATOM 733 O O . THR A 1 88 ? 12.818 -9.685 -19.461 1.00 72.69 88 THR A O 1
ATOM 736 N N . ASN A 1 89 ? 10.711 -9.000 -19.809 1.00 81.12 89 ASN A N 1
ATOM 737 C CA . ASN A 1 89 ? 11.037 -7.997 -20.835 1.00 81.12 89 ASN A CA 1
ATOM 738 C C . ASN A 1 89 ? 10.753 -6.543 -20.419 1.00 81.12 89 ASN A C 1
ATOM 740 O O . ASN A 1 89 ? 10.809 -5.647 -21.266 1.00 81.12 89 ASN A O 1
ATOM 744 N N . ILE A 1 90 ? 10.451 -6.290 -19.144 1.00 86.25 90 ILE A N 1
ATOM 745 C CA . ILE A 1 90 ? 10.240 -4.935 -18.621 1.00 86.25 90 ILE A CA 1
ATOM 746 C C . ILE A 1 90 ? 11.546 -4.428 -18.012 1.00 86.25 90 ILE A C 1
ATOM 748 O O . ILE A 1 90 ? 12.092 -5.038 -17.099 1.00 86.25 90 ILE A O 1
ATOM 752 N N . ARG A 1 91 ? 12.064 -3.320 -18.551 1.00 82.75 91 ARG A N 1
ATOM 753 C CA . ARG A 1 91 ? 13.363 -2.744 -18.150 1.00 82.75 91 ARG A CA 1
ATOM 754 C C . ARG A 1 91 ? 13.288 -1.293 -17.683 1.00 82.75 91 ARG A C 1
ATOM 756 O O . ARG A 1 91 ? 14.257 -0.792 -17.130 1.00 82.75 91 ARG A O 1
ATOM 763 N N . SER A 1 92 ? 12.156 -0.630 -17.903 1.00 94.00 92 SER A N 1
ATOM 764 C CA . SER A 1 92 ? 11.969 0.791 -17.618 1.00 94.00 92 SER A CA 1
ATOM 765 C C . SER A 1 92 ? 10.808 0.952 -16.648 1.00 94.00 92 SER A C 1
ATOM 767 O O . SER A 1 92 ? 9.650 0.986 -17.061 1.00 94.00 92 SER A O 1
ATOM 769 N N . VAL A 1 93 ? 11.127 1.002 -15.354 1.00 97.62 93 VAL A N 1
ATOM 770 C CA . VAL A 1 93 ? 10.145 1.130 -14.273 1.00 97.62 93 VAL A CA 1
ATOM 771 C C . VAL A 1 93 ? 10.478 2.364 -13.445 1.00 97.62 93 VAL A C 1
ATOM 773 O O . VAL A 1 93 ? 11.596 2.522 -12.957 1.00 97.62 93 VAL A O 1
ATOM 776 N N . TYR A 1 94 ? 9.491 3.233 -13.279 1.00 98.44 94 TYR A N 1
ATOM 777 C CA . TYR A 1 94 ? 9.616 4.484 -12.547 1.00 98.44 94 TYR A CA 1
ATOM 778 C C . TYR A 1 94 ? 8.555 4.563 -11.457 1.00 98.44 94 TYR A C 1
ATOM 780 O O . TYR A 1 94 ? 7.420 4.144 -11.669 1.00 98.44 94 TYR A O 1
ATOM 788 N N . LEU A 1 95 ? 8.908 5.137 -10.312 1.00 98.56 95 LEU A N 1
ATOM 789 C CA . LEU A 1 95 ? 7.977 5.504 -9.251 1.00 98.56 95 LEU A CA 1
ATOM 790 C C . LEU A 1 95 ? 7.660 6.995 -9.355 1.00 98.56 95 LEU A C 1
ATOM 792 O O . LEU A 1 95 ? 8.560 7.831 -9.323 1.00 98.56 95 LEU A O 1
ATOM 796 N N . VAL A 1 96 ? 6.380 7.328 -9.450 1.00 98.44 96 VAL A N 1
ATOM 797 C CA . VAL A 1 96 ? 5.884 8.699 -9.382 1.00 98.44 96 VAL A CA 1
ATOM 798 C C . VAL A 1 96 ? 5.294 8.912 -7.997 1.00 98.44 96 VAL A C 1
ATOM 800 O O . VAL A 1 96 ? 4.351 8.219 -7.619 1.00 98.44 96 VAL A O 1
ATOM 803 N N . LEU A 1 97 ? 5.859 9.862 -7.253 1.00 97.75 97 LEU A N 1
ATOM 804 C CA . LEU A 1 97 ? 5.383 10.250 -5.928 1.00 97.75 97 LEU A CA 1
ATOM 805 C C . LEU A 1 97 ? 4.608 11.569 -6.005 1.00 97.75 97 LEU A C 1
ATOM 807 O O . LEU A 1 97 ? 4.949 12.434 -6.820 1.00 97.75 97 LEU A O 1
ATOM 811 N N . PRO A 1 98 ? 3.597 11.764 -5.148 1.00 96.75 98 PRO A N 1
ATOM 812 C CA . PRO A 1 98 ? 3.005 13.082 -4.947 1.00 96.75 98 PRO A CA 1
ATOM 813 C C . PRO A 1 98 ? 4.031 14.065 -4.356 1.00 96.75 98 PRO A C 1
ATOM 815 O O . PRO A 1 98 ? 5.094 13.676 -3.864 1.00 96.75 98 PRO A O 1
ATOM 818 N N . ASN A 1 99 ? 3.706 15.359 -4.369 1.00 93.31 99 ASN A N 1
ATOM 819 C CA . ASN A 1 99 ? 4.514 16.339 -3.644 1.00 93.31 99 ASN A CA 1
ATOM 820 C C . ASN A 1 99 ? 4.423 16.118 -2.119 1.00 93.31 99 ASN A C 1
ATOM 822 O O . ASN A 1 99 ? 3.540 15.427 -1.607 1.00 93.31 99 ASN A O 1
ATOM 826 N N . LYS A 1 100 ? 5.357 16.716 -1.376 1.00 91.06 100 LYS A N 1
ATOM 827 C CA . LYS A 1 100 ? 5.551 16.457 0.058 1.00 91.06 100 LYS A CA 1
ATOM 828 C C . LYS A 1 100 ? 4.313 16.775 0.904 1.00 91.06 100 LYS A C 1
ATOM 830 O O . LYS A 1 100 ? 4.041 16.094 1.894 1.00 91.06 100 LYS A O 1
ATOM 835 N N . GLU A 1 101 ? 3.571 17.808 0.527 1.00 92.06 101 GLU A N 1
ATOM 836 C CA . GLU A 1 101 ? 2.344 18.267 1.176 1.00 92.06 101 GLU A CA 1
ATOM 837 C C . GLU A 1 101 ? 1.191 17.272 0.983 1.00 92.06 101 GLU A C 1
ATOM 839 O O . GLU A 1 101 ? 0.324 17.168 1.848 1.00 92.06 101 GLU A O 1
ATOM 844 N N . ASN A 1 102 ? 1.220 16.508 -0.113 1.00 92.31 102 ASN A N 1
ATOM 845 C CA . ASN A 1 102 ? 0.195 15.550 -0.523 1.00 92.31 102 ASN A CA 1
ATOM 846 C C . ASN A 1 102 ? 0.706 14.099 -0.523 1.00 92.31 102 ASN A C 1
ATOM 848 O O . ASN A 1 102 ? 0.177 13.250 -1.236 1.00 92.31 102 ASN A O 1
ATOM 852 N N . ARG A 1 103 ? 1.716 13.786 0.299 1.00 92.62 103 ARG A N 1
ATOM 853 C CA . ARG A 1 103 ? 2.387 12.470 0.342 1.00 92.62 103 ARG A CA 1
ATOM 854 C C . ARG A 1 103 ? 1.493 11.229 0.521 1.00 92.62 103 ARG A C 1
ATOM 856 O O . ARG A 1 103 ? 1.949 10.121 0.270 1.00 92.62 103 ARG A O 1
ATOM 863 N N . TYR A 1 104 ? 0.242 11.421 0.938 1.00 91.81 104 TYR A N 1
ATOM 864 C CA . TYR A 1 104 ? -0.773 10.382 1.165 1.00 91.81 104 TYR A CA 1
ATOM 865 C C . TYR A 1 104 ? -2.048 10.610 0.331 1.00 91.81 104 TYR A C 1
ATOM 867 O O . TYR A 1 104 ? -3.150 10.315 0.793 1.00 91.81 104 TYR A O 1
ATOM 875 N N . GLY A 1 105 ? -1.944 11.311 -0.803 1.00 91.56 105 GLY A N 1
ATOM 876 C CA . GLY A 1 105 ? -3.123 11.627 -1.602 1.00 91.56 105 GLY A CA 1
ATOM 877 C C . GLY A 1 105 ? -2.856 12.481 -2.836 1.00 91.56 105 GLY A C 1
ATOM 878 O O . GLY A 1 105 ? -2.831 13.705 -2.733 1.00 91.56 105 GLY A O 1
ATOM 879 N N . PHE A 1 106 ? -2.822 11.888 -4.030 1.00 93.25 106 PHE A N 1
ATOM 880 C CA . PHE A 1 106 ? -2.771 12.649 -5.290 1.00 93.25 106 PHE A CA 1
ATOM 881 C C . PHE A 1 106 ? -4.001 13.544 -5.512 1.00 93.25 106 PHE A C 1
ATOM 883 O O . PHE A 1 106 ? -3.919 14.545 -6.220 1.00 93.25 106 PHE A O 1
ATOM 890 N N . GLY A 1 107 ? -5.146 13.221 -4.898 1.00 91.25 107 GLY A N 1
ATOM 891 C CA . GLY A 1 107 ? -6.404 13.958 -5.078 1.00 91.25 107 GLY A CA 1
ATOM 892 C C . GLY A 1 107 ? -6.376 15.422 -4.613 1.00 91.25 107 GLY A C 1
ATOM 893 O O . GLY A 1 107 ? -7.264 16.187 -4.983 1.00 91.25 107 GLY A O 1
ATOM 894 N N . GLY A 1 108 ? -5.375 15.819 -3.819 1.00 90.00 108 GLY A N 1
ATOM 895 C CA . GLY A 1 108 ? -5.156 17.211 -3.409 1.00 90.00 108 GLY A CA 1
ATOM 896 C C . GLY A 1 108 ? -4.320 18.043 -4.389 1.00 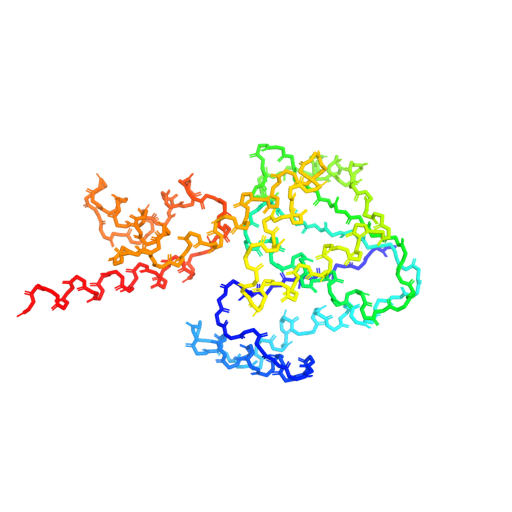90.00 108 GLY A C 1
ATOM 897 O O . GLY A 1 108 ? -4.149 19.241 -4.170 1.00 90.00 108 GLY A O 1
ATOM 898 N N . MET A 1 109 ? -3.788 17.434 -5.453 1.00 96.50 109 MET A N 1
ATOM 899 C CA . MET A 1 109 ? -2.862 18.076 -6.385 1.00 96.50 109 MET A CA 1
ATOM 900 C C . MET A 1 109 ? -3.575 18.619 -7.626 1.00 96.50 109 MET A C 1
ATOM 902 O O . MET A 1 109 ? -4.475 17.989 -8.181 1.00 96.50 109 MET A O 1
ATOM 906 N N . ASP A 1 110 ? -3.138 19.789 -8.093 1.00 96.25 110 ASP A N 1
ATOM 907 C CA . ASP A 1 110 ? -3.570 20.329 -9.379 1.00 96.25 110 ASP A CA 1
ATOM 908 C C . ASP A 1 110 ? -2.807 19.686 -10.553 1.00 96.25 110 ASP A C 1
ATOM 910 O O . ASP A 1 110 ? -1.828 18.955 -10.384 1.00 96.25 110 ASP A O 1
ATOM 914 N N . THR A 1 111 ? -3.256 19.957 -11.780 1.00 96.69 111 THR A N 1
ATOM 915 C CA . THR A 1 111 ? -2.656 19.379 -12.991 1.00 96.69 111 THR A CA 1
ATOM 916 C C . THR A 1 111 ? -1.170 19.713 -13.134 1.00 96.69 111 THR A C 1
ATOM 918 O O . THR A 1 111 ? -0.398 18.854 -13.554 1.00 96.69 111 THR A O 1
ATOM 921 N N . ASN A 1 112 ? -0.750 20.927 -12.768 1.00 97.12 112 ASN A N 1
ATOM 922 C CA . ASN A 1 112 ? 0.652 21.333 -12.873 1.00 97.12 112 ASN A CA 1
ATOM 923 C C . ASN A 1 112 ? 1.530 20.545 -11.895 1.00 97.12 112 ASN A C 1
ATOM 925 O O . ASN A 1 112 ? 2.583 20.052 -12.289 1.00 97.12 112 ASN A O 1
ATOM 929 N N . SER A 1 113 ? 1.059 20.356 -10.662 1.00 97.00 113 SER A N 1
ATOM 930 C CA . SER A 1 113 ? 1.747 19.562 -9.642 1.00 97.00 113 SER A CA 1
ATOM 931 C C . SER A 1 113 ? 1.865 18.091 -10.054 1.00 97.00 113 SER A C 1
ATOM 933 O O . SER A 1 113 ? 2.899 17.467 -9.835 1.00 97.00 113 SER A O 1
ATOM 935 N N . LEU A 1 114 ? 0.834 17.525 -10.694 1.00 97.44 114 LEU A N 1
ATOM 936 C CA . LEU A 1 114 ? 0.882 16.153 -11.220 1.00 97.44 114 LEU A CA 1
ATOM 937 C C . LEU A 1 114 ? 1.900 16.008 -12.362 1.00 97.44 114 LEU A C 1
ATOM 939 O O . LEU A 1 114 ? 2.642 15.026 -12.407 1.00 97.44 114 LEU A O 1
ATOM 943 N N . ILE A 1 115 ? 1.961 16.988 -13.270 1.00 97.31 115 ILE A N 1
ATOM 944 C CA . ILE A 1 115 ? 2.971 17.030 -14.340 1.00 97.31 115 ILE A CA 1
ATOM 945 C C . ILE A 1 115 ? 4.376 17.136 -13.739 1.00 97.31 115 ILE A C 1
ATOM 947 O O . ILE A 1 115 ? 5.292 16.452 -14.192 1.00 97.31 115 ILE A O 1
ATOM 951 N N . GLU A 1 116 ? 4.553 17.961 -12.708 1.00 97.38 116 GLU A N 1
ATOM 952 C CA . GLU A 1 116 ? 5.827 18.096 -12.008 1.00 97.38 116 GLU A CA 1
ATOM 953 C C . GLU A 1 116 ? 6.265 16.779 -11.357 1.00 97.38 116 GLU A C 1
ATOM 955 O O . GLU A 1 116 ? 7.405 16.363 -11.562 1.00 97.38 116 GLU A O 1
ATOM 960 N N . SER A 1 117 ? 5.367 16.081 -10.657 1.00 97.75 117 SER A N 1
ATOM 961 C CA . SER A 1 117 ? 5.636 14.745 -10.110 1.00 97.75 117 SER A CA 1
ATOM 962 C C . SER A 1 117 ? 6.055 13.751 -11.191 1.00 97.75 117 SER A C 1
ATOM 964 O O . SER A 1 117 ? 7.031 13.025 -11.013 1.00 97.75 117 SER A O 1
ATOM 966 N N . PHE A 1 118 ? 5.364 13.737 -12.334 1.00 97.50 118 PHE A N 1
ATOM 967 C CA . PHE A 1 118 ? 5.722 12.861 -13.450 1.00 97.50 118 PHE A CA 1
ATOM 968 C C . PHE A 1 118 ? 7.112 13.175 -14.020 1.00 97.50 118 PHE A C 1
ATOM 970 O O . PHE A 1 118 ? 7.889 12.263 -14.298 1.00 97.50 118 PHE A O 1
ATOM 977 N N . ASN A 1 119 ? 7.454 14.458 -14.158 1.00 97.81 119 ASN A N 1
ATOM 978 C CA . ASN A 1 119 ? 8.768 14.884 -14.642 1.00 97.81 119 ASN A CA 1
ATOM 979 C C . ASN A 1 119 ? 9.901 14.554 -13.652 1.00 97.81 119 ASN A C 1
ATOM 981 O O . ASN A 1 119 ? 11.040 14.377 -14.077 1.00 97.81 119 ASN A O 1
ATOM 985 N N . HIS A 1 120 ? 9.588 14.434 -12.358 1.00 97.00 120 HIS A N 1
ATOM 986 C CA . HIS A 1 120 ? 10.517 14.047 -11.289 1.00 97.00 120 HIS A CA 1
ATOM 987 C C . HIS A 1 120 ? 10.376 12.581 -10.860 1.00 97.00 120 HIS A C 1
ATOM 989 O O . HIS A 1 120 ? 10.779 12.210 -9.755 1.00 97.00 120 HIS A O 1
ATOM 995 N N . LYS A 1 121 ? 9.811 11.732 -11.725 1.00 97.62 121 LYS A N 1
ATOM 996 C CA . LYS A 1 121 ? 9.698 10.298 -11.470 1.00 97.62 121 LYS A CA 1
ATOM 997 C C . LYS A 1 121 ? 11.055 9.677 -11.134 1.00 97.62 121 LYS A C 1
ATOM 999 O O . LYS A 1 121 ? 12.083 9.989 -11.734 1.00 97.62 121 LYS A O 1
ATOM 1004 N N . ILE A 1 122 ? 11.045 8.762 -10.179 1.00 97.81 122 ILE A N 1
ATOM 1005 C CA . ILE A 1 122 ? 12.234 8.104 -9.654 1.00 97.81 122 ILE A CA 1
ATOM 1006 C C . ILE A 1 122 ? 12.450 6.812 -10.435 1.00 97.81 122 ILE A C 1
ATOM 1008 O O . ILE A 1 122 ? 11.612 5.916 -10.391 1.00 97.81 122 ILE A O 1
ATOM 1012 N N . GLU A 1 123 ? 13.581 6.687 -11.125 1.00 98.00 123 GLU A N 1
ATOM 1013 C CA . GLU A 1 123 ? 13.967 5.425 -11.763 1.00 98.00 123 GLU A CA 1
ATOM 1014 C C . GLU A 1 123 ? 14.213 4.339 -10.707 1.00 98.00 123 GLU A C 1
ATOM 1016 O O . GLU A 1 123 ? 14.948 4.556 -9.734 1.00 98.00 123 GLU A O 1
ATOM 1021 N N . ILE A 1 124 ? 13.600 3.170 -10.903 1.00 97.88 124 ILE A N 1
ATOM 1022 C CA . ILE A 1 124 ? 13.867 1.964 -10.121 1.00 97.88 124 ILE A CA 1
ATOM 1023 C C . ILE A 1 124 ? 14.879 1.134 -10.909 1.00 97.88 124 ILE A C 1
ATOM 1025 O O . ILE A 1 124 ? 14.556 0.554 -11.944 1.00 97.88 124 ILE A O 1
ATOM 1029 N N . THR A 1 125 ? 16.114 1.078 -10.417 1.00 96.06 125 THR A N 1
ATOM 1030 C CA . THR A 1 125 ? 17.176 0.275 -11.036 1.00 96.06 125 THR A CA 1
ATOM 1031 C C . THR A 1 125 ? 16.868 -1.219 -10.926 1.00 96.06 125 THR A C 1
ATOM 1033 O O . THR A 1 125 ? 16.093 -1.640 -10.073 1.00 96.06 125 THR A O 1
ATOM 1036 N N . GLU A 1 126 ? 17.521 -2.059 -11.729 1.00 93.56 126 GLU A N 1
ATOM 1037 C CA . GLU A 1 126 ? 17.305 -3.516 -11.711 1.00 93.56 126 GLU A CA 1
ATOM 1038 C C . GLU A 1 126 ? 17.526 -4.149 -10.321 1.00 93.56 126 GLU A C 1
ATOM 1040 O O . GLU A 1 126 ? 16.742 -4.991 -9.879 1.00 93.56 126 GLU A O 1
ATOM 1045 N N . SER A 1 127 ? 18.552 -3.697 -9.590 1.00 93.75 127 SER A N 1
ATOM 1046 C CA . SER A 1 127 ? 18.842 -4.168 -8.226 1.00 93.75 127 SER A CA 1
ATOM 1047 C C . SER A 1 127 ? 17.752 -3.752 -7.228 1.00 93.75 127 SER A C 1
ATOM 1049 O O . SER A 1 127 ? 17.280 -4.557 -6.417 1.00 93.75 127 SER A O 1
ATOM 1051 N N . GLU A 1 128 ? 17.293 -2.501 -7.314 1.00 96.31 128 GLU A N 1
ATOM 1052 C CA . GLU A 1 128 ? 16.195 -1.995 -6.483 1.00 96.31 128 GLU A CA 1
ATOM 1053 C C . GLU A 1 128 ? 14.880 -2.692 -6.828 1.00 96.31 128 GLU A C 1
ATOM 1055 O O . GLU A 1 128 ? 14.142 -3.079 -5.929 1.00 96.31 128 GLU A O 1
ATOM 1060 N N . PHE A 1 129 ? 14.611 -2.931 -8.112 1.00 96.44 129 PHE A N 1
ATOM 1061 C CA . PHE A 1 129 ? 13.438 -3.655 -8.584 1.00 96.44 129 PHE A CA 1
ATOM 1062 C C . PHE A 1 129 ? 13.410 -5.078 -8.018 1.00 96.44 129 PHE A C 1
ATOM 1064 O O . PHE A 1 129 ? 12.393 -5.513 -7.471 1.00 96.44 129 PHE A O 1
ATOM 1071 N N . ALA A 1 130 ? 14.535 -5.798 -8.076 1.00 94.44 130 ALA A N 1
ATOM 1072 C CA . ALA A 1 130 ? 14.659 -7.134 -7.497 1.00 94.44 130 ALA A CA 1
ATOM 1073 C C . ALA A 1 130 ? 14.384 -7.144 -5.983 1.00 94.44 130 ALA A C 1
ATOM 1075 O O . ALA A 1 130 ? 13.763 -8.090 -5.490 1.00 94.44 130 ALA A O 1
ATOM 1076 N N . THR A 1 131 ? 14.799 -6.084 -5.284 1.00 96.00 131 THR A N 1
ATOM 1077 C CA . THR A 1 131 ? 14.615 -5.899 -3.838 1.00 96.00 131 THR A CA 1
ATOM 1078 C C . THR A 1 131 ? 13.161 -5.566 -3.497 1.00 96.00 131 THR A C 1
ATOM 1080 O O . THR A 1 131 ? 12.521 -6.304 -2.752 1.00 96.00 131 THR A O 1
ATOM 1083 N N . LEU A 1 132 ? 12.607 -4.508 -4.092 1.00 97.88 132 LEU A N 1
ATOM 1084 C CA . LEU A 1 132 ? 11.256 -4.008 -3.828 1.00 97.88 132 LEU A CA 1
ATOM 1085 C C . LEU A 1 132 ? 10.171 -5.016 -4.234 1.00 97.88 132 LEU A C 1
ATOM 1087 O O . LEU A 1 132 ? 9.212 -5.213 -3.497 1.00 97.88 132 LEU A O 1
ATOM 1091 N N . SER A 1 133 ? 10.341 -5.727 -5.353 1.00 97.12 133 SER A N 1
ATOM 1092 C CA . SER A 1 133 ? 9.445 -6.841 -5.720 1.00 97.12 133 SER A CA 1
ATOM 1093 C C . SER A 1 133 ? 9.484 -7.991 -4.705 1.00 97.12 133 SER A C 1
ATOM 1095 O O . SER A 1 133 ? 8.489 -8.685 -4.509 1.00 97.12 133 SER A O 1
ATOM 1097 N N . GLY A 1 134 ? 10.621 -8.194 -4.030 1.00 97.50 134 GLY A N 1
ATOM 1098 C CA . GLY A 1 134 ? 10.768 -9.177 -2.958 1.00 97.50 134 GLY A CA 1
ATOM 1099 C C . GLY A 1 134 ? 10.007 -8.810 -1.683 1.00 97.50 134 GLY A C 1
ATOM 1100 O O . GLY A 1 134 ? 9.690 -9.702 -0.897 1.00 97.50 134 GLY A O 1
ATOM 1101 N N . TYR A 1 135 ? 9.658 -7.532 -1.484 1.00 98.50 135 TYR A N 1
ATOM 1102 C CA . TYR A 1 135 ? 8.926 -7.097 -0.289 1.00 98.50 135 TYR A CA 1
ATOM 1103 C C . TYR A 1 135 ? 7.533 -7.705 -0.232 1.00 98.50 135 TYR A C 1
ATOM 1105 O O . TYR A 1 135 ? 7.049 -7.961 0.864 1.00 98.50 135 TYR A O 1
ATOM 1113 N N . TRP A 1 136 ? 6.913 -7.996 -1.381 1.00 98.19 136 TRP A N 1
ATOM 1114 C CA . TRP A 1 136 ? 5.627 -8.685 -1.421 1.00 98.19 136 TRP A CA 1
ATOM 1115 C C . TRP A 1 136 ? 5.681 -10.038 -0.703 1.00 98.19 136 TRP A C 1
ATOM 1117 O O . TRP A 1 136 ? 4.843 -10.315 0.154 1.00 98.19 136 TRP A O 1
ATOM 1127 N N . GLU A 1 137 ? 6.695 -10.852 -1.006 1.00 97.50 137 GLU A N 1
ATOM 1128 C CA . GLU A 1 137 ? 6.866 -12.172 -0.395 1.00 97.50 137 GLU A CA 1
ATOM 1129 C C . GLU A 1 137 ? 7.216 -12.065 1.094 1.00 97.50 137 GLU A C 1
ATOM 1131 O O . GLU A 1 137 ? 6.650 -12.789 1.911 1.00 97.50 137 GLU A O 1
ATOM 1136 N N . LEU A 1 138 ? 8.075 -11.117 1.481 1.00 98.25 138 LEU A N 1
ATOM 1137 C CA . LEU A 1 138 ? 8.364 -10.879 2.900 1.00 98.25 138 LEU A CA 1
ATOM 1138 C C . LEU A 1 138 ? 7.113 -10.419 3.665 1.00 98.25 138 LEU A C 1
ATOM 1140 O O . LEU A 1 138 ? 6.866 -10.867 4.781 1.00 98.25 138 LEU A O 1
ATOM 1144 N N . TYR A 1 139 ? 6.315 -9.539 3.060 1.00 98.19 139 TYR A N 1
ATOM 1145 C CA . TYR A 1 139 ? 5.089 -8.997 3.636 1.00 98.19 139 TYR A CA 1
ATOM 1146 C C . TYR A 1 139 ? 4.031 -10.081 3.847 1.00 98.19 139 TYR A C 1
ATOM 1148 O O . TYR A 1 139 ? 3.552 -10.257 4.965 1.00 98.19 139 TYR A O 1
ATOM 1156 N N . ARG A 1 140 ? 3.699 -10.858 2.809 1.00 96.19 140 ARG A N 1
ATOM 1157 C CA . ARG A 1 140 ? 2.656 -11.896 2.902 1.00 96.19 140 ARG A CA 1
ATOM 1158 C C . ARG A 1 140 ? 3.023 -13.064 3.823 1.00 96.19 140 ARG A C 1
ATOM 1160 O O . ARG A 1 140 ? 2.126 -13.791 4.244 1.00 96.19 140 ARG A O 1
ATOM 1167 N N . ASN A 1 141 ? 4.315 -13.259 4.094 1.00 96.81 141 ASN A N 1
ATOM 1168 C CA . ASN A 1 141 ? 4.835 -14.281 5.006 1.00 96.81 141 ASN A CA 1
ATOM 1169 C C . ASN A 1 141 ? 5.188 -13.716 6.393 1.00 96.81 141 ASN A C 1
ATOM 1171 O O . ASN A 1 141 ? 5.779 -14.426 7.203 1.00 96.81 141 ASN A O 1
ATOM 1175 N N . GLU A 1 142 ? 4.828 -12.456 6.670 1.00 96.44 142 GLU A N 1
ATOM 1176 C CA . GLU A 1 142 ? 5.040 -11.790 7.962 1.00 96.44 142 GLU A CA 1
ATOM 1177 C C . GLU A 1 142 ? 6.520 -11.765 8.414 1.00 96.44 142 GLU A C 1
ATOM 1179 O O . GLU A 1 142 ? 6.841 -11.760 9.604 1.00 96.44 142 GLU A O 1
ATOM 1184 N N . GLU A 1 143 ? 7.462 -11.693 7.464 1.00 98.00 143 GLU A N 1
ATOM 1185 C CA . GLU A 1 143 ? 8.909 -11.633 7.718 1.00 98.00 143 GLU A CA 1
ATOM 1186 C C . GLU A 1 143 ? 9.365 -10.216 8.135 1.00 98.00 143 GLU A C 1
ATOM 1188 O O . GLU A 1 143 ? 10.254 -9.601 7.538 1.00 98.00 143 GLU A O 1
ATOM 1193 N N . PHE A 1 144 ? 8.753 -9.676 9.193 1.00 96.88 144 PHE A N 1
ATOM 1194 C CA . PHE A 1 144 ? 8.879 -8.274 9.612 1.00 96.88 144 PHE A CA 1
ATOM 1195 C C . PHE A 1 144 ? 10.318 -7.821 9.885 1.00 96.88 144 PHE A C 1
ATOM 1197 O O . PHE A 1 144 ? 10.694 -6.706 9.524 1.00 96.88 144 PHE A O 1
ATOM 1204 N N . ALA A 1 145 ? 11.140 -8.675 10.501 1.00 97.81 145 ALA A N 1
ATOM 1205 C CA . ALA A 1 145 ? 12.532 -8.339 10.801 1.00 97.81 145 ALA A CA 1
ATOM 1206 C C . ALA A 1 145 ? 13.344 -8.083 9.521 1.00 97.81 145 ALA A C 1
ATOM 1208 O O . ALA A 1 145 ? 14.106 -7.118 9.462 1.00 97.81 145 ALA A O 1
ATOM 1209 N N . ARG A 1 146 ? 13.124 -8.902 8.484 1.00 97.88 146 ARG A N 1
ATOM 1210 C CA . ARG A 1 146 ? 13.786 -8.752 7.183 1.00 97.88 146 ARG A CA 1
ATOM 1211 C C . ARG A 1 146 ? 13.271 -7.529 6.438 1.00 97.88 146 ARG A C 1
ATOM 1213 O O . ARG A 1 146 ? 14.084 -6.774 5.926 1.00 97.88 146 ARG A O 1
ATOM 1220 N N . LEU A 1 147 ? 11.957 -7.276 6.441 1.00 97.50 147 LEU A N 1
ATOM 1221 C CA . LEU A 1 147 ? 11.393 -6.044 5.867 1.00 97.50 147 LEU A CA 1
ATOM 1222 C C . LEU A 1 147 ? 12.045 -4.790 6.462 1.00 97.50 147 LEU A C 1
ATOM 1224 O O . LEU A 1 147 ? 12.467 -3.899 5.727 1.00 97.50 147 LEU A O 1
ATOM 1228 N N . ILE A 1 148 ? 12.173 -4.736 7.791 1.00 98.25 148 ILE A N 1
ATOM 1229 C CA . ILE A 1 148 ? 12.825 -3.619 8.482 1.00 98.25 148 ILE A CA 1
ATOM 1230 C C . ILE A 1 148 ? 14.290 -3.498 8.054 1.00 98.25 148 ILE A C 1
ATOM 1232 O O . ILE A 1 148 ? 14.743 -2.393 7.756 1.00 98.25 148 ILE A O 1
ATOM 1236 N N . GLU A 1 149 ? 15.039 -4.602 8.045 1.00 97.56 149 GLU A N 1
ATOM 1237 C CA . GLU A 1 149 ? 16.455 -4.599 7.673 1.00 97.56 149 GLU A CA 1
ATOM 1238 C C . GLU A 1 149 ? 16.663 -4.102 6.239 1.00 97.56 149 GLU A C 1
ATOM 1240 O O . GLU A 1 149 ? 17.456 -3.185 6.026 1.00 97.56 149 GLU A O 1
ATOM 1245 N N . GLU A 1 150 ? 15.924 -4.654 5.275 1.00 96.06 150 GLU A N 1
ATOM 1246 C CA . GLU A 1 150 ? 16.020 -4.259 3.868 1.00 96.06 150 GLU A CA 1
ATOM 1247 C C . GLU A 1 150 ? 15.601 -2.797 3.667 1.00 96.06 150 GLU A C 1
ATOM 1249 O O . GLU A 1 150 ? 16.318 -2.042 3.011 1.00 96.06 150 GLU A O 1
ATOM 1254 N N . SER A 1 151 ? 14.521 -2.338 4.315 1.00 96.62 151 SER A N 1
ATOM 1255 C CA . SER A 1 151 ? 14.051 -0.950 4.160 1.00 96.62 151 SER A CA 1
ATOM 1256 C C . SER A 1 151 ? 15.079 0.094 4.591 1.00 96.62 151 SER A C 1
ATOM 1258 O O . SER A 1 151 ? 15.158 1.164 3.991 1.00 96.62 151 SER A O 1
ATOM 1260 N N . LYS A 1 152 ? 15.918 -0.229 5.583 1.00 96.31 152 LYS A N 1
ATOM 1261 C CA . LYS A 1 152 ? 16.965 0.675 6.073 1.00 96.31 152 LYS A CA 1
ATOM 1262 C C . LYS A 1 152 ? 18.093 0.855 5.062 1.00 96.31 152 LYS A C 1
ATOM 1264 O O . LYS A 1 152 ? 18.749 1.892 5.074 1.00 96.31 152 LYS A O 1
ATOM 1269 N N . LYS A 1 153 ? 18.327 -0.128 4.185 1.00 95.00 153 LYS A N 1
ATOM 1270 C CA . LYS A 1 153 ? 19.381 -0.062 3.158 1.00 95.00 153 LYS A CA 1
ATOM 1271 C C . LYS A 1 153 ? 19.052 0.963 2.071 1.00 95.00 153 LYS A C 1
ATOM 1273 O O . LYS A 1 153 ? 19.967 1.491 1.447 1.00 95.00 153 LYS A O 1
ATOM 1278 N N . SER A 1 154 ? 17.769 1.264 1.869 1.00 92.44 154 SER A N 1
ATOM 1279 C CA . SER A 1 154 ? 17.281 2.195 0.850 1.00 92.44 154 SER A CA 1
ATOM 1280 C C . SER A 1 154 ? 16.626 3.458 1.421 1.00 92.44 154 SER A C 1
ATOM 1282 O O . SER A 1 154 ? 15.951 4.172 0.683 1.00 92.44 154 SER A O 1
ATOM 1284 N N . ASP A 1 155 ? 16.805 3.745 2.714 1.00 91.38 155 ASP A N 1
ATOM 1285 C CA . ASP A 1 155 ? 16.112 4.831 3.432 1.00 91.38 155 ASP A CA 1
ATOM 1286 C C . ASP A 1 155 ? 16.357 6.218 2.811 1.00 91.38 155 ASP A C 1
ATOM 1288 O O . ASP A 1 155 ? 15.462 7.053 2.758 1.00 91.38 155 ASP A O 1
ATOM 1292 N N . SER A 1 156 ? 17.546 6.448 2.244 1.00 93.75 156 SER A N 1
ATOM 1293 C CA . SER A 1 156 ? 17.871 7.713 1.573 1.00 93.75 156 SER A CA 1
ATOM 1294 C C . SER A 1 156 ? 17.040 7.972 0.313 1.00 93.75 156 SER A C 1
ATOM 1296 O O . SER A 1 156 ? 16.784 9.130 -0.013 1.00 93.75 156 SER A O 1
ATOM 1298 N N . LYS A 1 157 ? 16.635 6.914 -0.401 1.00 96.12 157 LYS A N 1
ATOM 1299 C CA . LYS A 1 157 ? 15.870 7.002 -1.654 1.00 96.12 157 LYS A CA 1
ATOM 1300 C C . LYS A 1 157 ? 14.376 6.770 -1.438 1.00 96.12 157 LYS A C 1
ATOM 1302 O O . LYS A 1 157 ? 13.559 7.398 -2.104 1.00 96.12 157 LYS A O 1
ATOM 1307 N N . TYR A 1 158 ? 14.024 5.895 -0.500 1.00 97.25 158 TYR A N 1
ATOM 1308 C CA . TYR A 1 158 ? 12.650 5.507 -0.193 1.00 97.25 158 TYR A CA 1
ATOM 1309 C C . TYR A 1 158 ? 12.361 5.646 1.316 1.00 97.25 158 TYR A C 1
ATOM 1311 O O . TYR A 1 158 ? 12.083 4.647 1.989 1.00 97.25 158 TYR A O 1
ATOM 1319 N N . PRO A 1 159 ? 12.399 6.878 1.865 1.00 96.62 159 PRO A N 1
ATOM 1320 C CA . PRO A 1 159 ? 12.269 7.131 3.308 1.00 96.62 159 PRO A CA 1
ATOM 1321 C C . PRO A 1 159 ? 10.889 6.765 3.881 1.00 96.62 159 PRO A C 1
ATOM 1323 O O . PRO A 1 159 ? 10.693 6.745 5.094 1.00 96.62 159 PRO A O 1
ATOM 1326 N N . PHE A 1 160 ? 9.911 6.482 3.019 1.00 97.19 160 PHE A N 1
ATOM 1327 C CA . PHE A 1 160 ? 8.556 6.071 3.387 1.00 97.19 160 PHE A CA 1
ATOM 1328 C C . PHE A 1 160 ? 8.419 4.566 3.674 1.00 97.19 160 PHE A C 1
ATOM 1330 O O . PHE A 1 160 ? 7.472 4.165 4.352 1.00 97.19 160 PHE A O 1
ATOM 1337 N N . LEU A 1 161 ? 9.362 3.719 3.231 1.00 98.19 161 LEU A N 1
ATOM 1338 C CA . LEU A 1 161 ? 9.248 2.262 3.392 1.00 98.19 161 LEU A CA 1
ATOM 1339 C C . LEU A 1 161 ? 9.223 1.844 4.864 1.00 98.19 161 LEU A C 1
ATOM 1341 O O . LEU A 1 161 ? 8.330 1.109 5.285 1.00 98.19 161 LEU A O 1
ATOM 1345 N N . LEU A 1 162 ? 10.184 2.317 5.661 1.00 98.25 162 LEU A N 1
ATOM 1346 C CA . LEU A 1 162 ? 10.267 1.961 7.076 1.00 98.25 162 LEU A CA 1
ATOM 1347 C C . LEU A 1 162 ? 9.041 2.461 7.875 1.00 98.25 162 LEU A C 1
ATOM 1349 O O . LEU A 1 162 ? 8.488 1.668 8.643 1.00 98.25 162 LEU A O 1
ATOM 1353 N N . PRO A 1 163 ? 8.558 3.711 7.705 1.00 98.19 163 PRO A N 1
ATOM 1354 C CA . PRO A 1 163 ? 7.280 4.150 8.265 1.00 98.19 163 PRO A CA 1
ATOM 1355 C C . PRO A 1 163 ? 6.091 3.250 7.907 1.00 98.19 163 PRO A C 1
ATOM 1357 O O . PRO A 1 163 ? 5.352 2.865 8.813 1.00 98.19 163 PRO A O 1
ATOM 1360 N N . ALA A 1 164 ? 5.925 2.869 6.636 1.00 98.38 164 ALA A N 1
ATOM 1361 C CA . ALA A 1 164 ? 4.837 1.990 6.201 1.00 98.38 164 ALA A CA 1
ATOM 1362 C C . ALA A 1 164 ? 4.939 0.589 6.834 1.00 98.38 164 ALA A C 1
ATOM 1364 O O . ALA A 1 164 ? 3.960 0.069 7.369 1.00 98.38 164 ALA A O 1
ATOM 1365 N N . ILE A 1 165 ? 6.137 -0.003 6.862 1.00 98.44 165 ILE A N 1
ATOM 1366 C CA . ILE A 1 165 ? 6.388 -1.312 7.490 1.00 98.44 165 ILE A CA 1
ATOM 1367 C C . ILE A 1 165 ? 6.092 -1.268 8.994 1.00 98.44 165 ILE A C 1
ATOM 1369 O O . ILE A 1 165 ? 5.404 -2.144 9.519 1.00 98.44 165 ILE A O 1
ATOM 1373 N N . ASN A 1 166 ? 6.561 -0.234 9.696 1.00 98.38 166 ASN A N 1
ATOM 1374 C CA . ASN A 1 166 ? 6.267 -0.065 11.119 1.00 98.38 166 ASN A CA 1
ATOM 1375 C C . ASN A 1 166 ? 4.770 0.133 11.359 1.00 98.38 166 ASN A C 1
ATOM 1377 O O . ASN A 1 166 ? 4.223 -0.465 12.283 1.00 98.38 166 ASN A O 1
ATOM 1381 N N . ALA A 1 167 ? 4.090 0.901 10.500 1.00 98.19 167 ALA A N 1
ATOM 1382 C CA . ALA A 1 167 ? 2.643 1.034 10.559 1.00 98.19 167 ALA A CA 1
ATOM 1383 C C . ALA A 1 167 ? 1.980 -0.345 10.453 1.00 98.19 167 ALA A C 1
ATOM 1385 O O . ALA A 1 167 ? 1.168 -0.673 11.314 1.00 98.19 167 ALA A O 1
ATOM 1386 N N . HIS A 1 168 ? 2.371 -1.188 9.488 1.00 97.81 168 HIS A N 1
ATOM 1387 C CA . HIS A 1 168 ? 1.839 -2.549 9.364 1.00 97.81 168 HIS A CA 1
ATOM 1388 C C . HIS A 1 168 ? 1.997 -3.362 10.650 1.00 97.81 168 HIS A C 1
ATOM 1390 O O . HIS A 1 168 ? 1.021 -3.900 11.166 1.00 97.81 168 HIS A O 1
ATOM 1396 N N . ILE A 1 169 ? 3.210 -3.384 11.197 1.00 97.31 169 ILE A N 1
ATOM 1397 C CA . ILE A 1 169 ? 3.551 -4.098 12.429 1.00 97.31 169 ILE A CA 1
ATOM 1398 C C . ILE A 1 169 ? 2.731 -3.592 13.628 1.00 97.31 169 ILE A C 1
ATOM 1400 O O . ILE A 1 169 ? 2.340 -4.376 14.495 1.00 97.31 169 ILE A O 1
ATOM 1404 N N . ASP A 1 170 ? 2.465 -2.289 13.692 1.00 97.00 170 ASP A N 1
ATOM 1405 C CA . ASP A 1 170 ? 1.715 -1.659 14.780 1.00 97.00 170 ASP A CA 1
ATOM 1406 C C . ASP A 1 170 ? 0.202 -1.879 14.687 1.00 97.00 170 ASP A C 1
ATOM 1408 O O . ASP A 1 170 ? -0.511 -1.606 15.652 1.00 97.00 170 ASP A O 1
ATOM 1412 N N . ARG A 1 171 ? -0.313 -2.405 13.569 1.00 95.50 171 ARG A N 1
ATOM 1413 C CA . ARG A 1 171 ? -1.728 -2.806 13.459 1.00 95.50 171 ARG A CA 1
ATOM 1414 C C . ARG A 1 171 ? -2.056 -4.008 14.324 1.00 95.50 171 ARG A C 1
ATOM 1416 O O . ARG A 1 171 ? -3.204 -4.177 14.713 1.00 95.50 171 ARG A O 1
ATOM 1423 N N . PHE A 1 172 ? -1.074 -4.855 14.602 1.00 93.81 172 PHE A N 1
ATOM 1424 C CA . PHE A 1 172 ? -1.320 -6.080 15.340 1.00 93.81 172 PHE A CA 1
ATOM 1425 C C . PHE A 1 172 ? -1.314 -5.821 16.853 1.00 93.81 172 PHE A C 1
ATOM 1427 O O . PHE A 1 172 ? -0.443 -5.100 17.353 1.00 93.81 172 PHE A O 1
ATOM 1434 N N . PRO A 1 173 ? -2.257 -6.417 17.607 1.00 92.19 173 PRO A N 1
ATOM 1435 C CA . PRO A 1 173 ? -2.255 -6.370 19.063 1.00 92.19 173 PRO A CA 1
ATOM 1436 C C . PRO A 1 173 ? -0.920 -6.827 19.663 1.00 92.19 173 PRO A C 1
ATOM 1438 O O . PRO A 1 173 ? -0.344 -7.830 19.242 1.00 92.19 173 PRO A O 1
ATOM 1441 N N . LYS A 1 174 ? -0.443 -6.124 20.695 1.00 89.38 174 LYS A N 1
ATOM 1442 C CA . LYS A 1 174 ? 0.794 -6.463 21.420 1.00 89.38 174 LYS A CA 1
ATOM 1443 C C . LYS A 1 174 ? 0.573 -6.366 22.921 1.00 89.38 174 LYS A C 1
ATOM 1445 O O . LYS A 1 174 ? 0.033 -5.378 23.415 1.00 89.38 174 LYS A O 1
ATOM 1450 N N . ASN A 1 175 ? 1.034 -7.376 23.661 1.00 86.81 175 ASN A N 1
ATOM 1451 C CA . ASN A 1 175 ? 1.002 -7.404 25.131 1.00 86.81 175 ASN A CA 1
ATOM 1452 C C . ASN A 1 175 ? -0.398 -7.127 25.720 1.00 86.81 175 ASN A C 1
ATOM 1454 O O . ASN A 1 175 ? -0.542 -6.338 26.652 1.00 86.81 175 ASN A O 1
ATOM 1458 N N . GLY A 1 176 ? -1.441 -7.727 25.132 1.00 81.31 176 GLY A N 1
ATOM 1459 C CA . GLY A 1 176 ? -2.834 -7.555 25.566 1.00 81.31 176 GLY A CA 1
ATOM 1460 C C . GLY A 1 176 ? -3.465 -6.201 25.216 1.00 81.31 176 GLY A C 1
ATOM 1461 O O . GLY A 1 176 ? -4.604 -5.947 25.599 1.00 81.31 176 GLY A O 1
ATOM 1462 N N . LYS A 1 177 ? -2.754 -5.328 24.490 1.00 87.75 177 LYS A N 1
ATOM 1463 C CA . LYS A 1 177 ? -3.294 -4.075 23.949 1.00 87.75 177 LYS A CA 1
ATOM 1464 C C . LYS A 1 177 ? -3.717 -4.272 22.500 1.00 87.75 177 LYS A C 1
ATOM 1466 O O . LYS A 1 177 ? -3.083 -5.032 21.773 1.00 87.75 177 LYS A O 1
ATOM 1471 N N . LEU A 1 178 ? -4.762 -3.553 22.096 1.00 92.75 178 LEU A N 1
ATOM 1472 C CA . LEU A 1 178 ? -5.224 -3.478 20.708 1.00 92.75 178 LEU A CA 1
ATOM 1473 C C . LEU A 1 178 ? -4.116 -2.961 19.773 1.00 92.75 178 LEU A C 1
ATOM 1475 O O . LEU A 1 178 ? -3.135 -2.383 20.240 1.00 92.75 178 LEU A O 1
ATOM 1479 N N . GLY A 1 179 ? -4.283 -3.123 18.462 1.00 96.12 179 GLY A N 1
ATOM 1480 C CA . GLY A 1 179 ? -3.435 -2.451 17.479 1.00 96.12 179 GLY A CA 1
ATOM 1481 C C . GLY A 1 179 ? -3.488 -0.927 17.606 1.00 96.12 179 GLY A C 1
ATOM 1482 O O . GLY A 1 179 ? -4.409 -0.362 18.204 1.00 96.12 179 GLY A O 1
ATOM 1483 N N . ARG A 1 180 ? -2.481 -0.236 17.067 1.00 97.44 180 ARG A N 1
ATOM 1484 C CA . ARG A 1 180 ? -2.432 1.232 17.026 1.00 97.44 180 ARG A CA 1
ATOM 1485 C C . ARG A 1 180 ? -3.669 1.842 16.350 1.00 97.44 180 ARG A C 1
ATOM 1487 O O . ARG A 1 180 ? -4.213 2.768 16.949 1.00 97.44 180 ARG A O 1
ATOM 1494 N N . PRO A 1 181 ? -4.177 1.346 15.201 1.00 97.62 181 PRO A N 1
ATOM 1495 C CA . PRO A 1 181 ? -5.386 1.900 14.599 1.00 97.62 181 PRO A CA 1
ATOM 1496 C C . PRO A 1 181 ? -6.586 1.882 15.552 1.00 97.62 181 PRO A C 1
ATOM 1498 O O . PRO A 1 181 ? -7.244 2.903 15.752 1.00 97.62 181 PRO A O 1
ATOM 1501 N N . GLU A 1 182 ? -6.850 0.744 16.194 1.00 97.38 182 GLU A N 1
ATOM 1502 C CA . GLU A 1 182 ? -7.972 0.581 17.113 1.00 97.38 182 GLU A CA 1
ATOM 1503 C C . GLU A 1 182 ? -7.795 1.406 18.391 1.00 97.38 182 GLU A C 1
ATOM 1505 O O . GLU A 1 182 ? -8.756 2.004 18.882 1.00 97.38 182 GLU A O 1
ATOM 1510 N N . GLN A 1 183 ? -6.568 1.485 18.919 1.00 96.94 183 GLN A N 1
ATOM 1511 C CA . GLN A 1 183 ? -6.242 2.375 20.036 1.00 96.94 183 GLN A CA 1
ATOM 1512 C C . GLN A 1 183 ? -6.512 3.838 19.673 1.00 96.94 183 GLN A C 1
ATOM 1514 O O . GLN A 1 183 ? -7.122 4.560 20.464 1.00 96.94 183 GLN A O 1
ATOM 1519 N N . THR A 1 184 ? -6.114 4.276 18.478 1.00 98.12 184 THR A N 1
ATOM 1520 C CA . THR A 1 184 ? -6.345 5.647 18.021 1.00 98.12 184 THR A CA 1
ATOM 1521 C C . THR A 1 184 ? -7.836 5.932 17.843 1.00 98.12 184 THR A C 1
ATOM 1523 O O . THR A 1 184 ? -8.306 6.959 18.331 1.00 98.12 184 THR A O 1
ATOM 1526 N N . ILE A 1 185 ? -8.614 5.007 17.269 1.00 98.31 185 ILE A N 1
ATOM 1527 C CA . ILE A 1 185 ? -10.083 5.125 17.196 1.00 98.31 185 ILE A CA 1
ATOM 1528 C C . ILE A 1 185 ? -10.688 5.282 18.599 1.00 98.31 185 ILE A C 1
ATOM 1530 O O . ILE A 1 185 ? -11.472 6.202 18.836 1.00 98.31 185 ILE A O 1
ATOM 1534 N N . LEU A 1 186 ? -10.293 4.434 19.555 1.00 97.06 186 LEU A N 1
ATOM 1535 C CA . LEU A 1 186 ? -10.758 4.520 20.943 1.00 97.06 186 LEU A CA 1
ATOM 1536 C C . LEU A 1 186 ? -10.426 5.861 21.601 1.00 97.06 186 LEU A C 1
ATOM 1538 O O . LEU A 1 186 ? -11.258 6.405 22.329 1.00 97.06 186 LEU A O 1
ATOM 1542 N N . ASN A 1 187 ? -9.221 6.380 21.373 1.00 97.88 187 ASN A N 1
ATOM 1543 C CA . ASN A 1 187 ? -8.789 7.660 21.926 1.00 97.88 187 ASN A CA 1
ATOM 1544 C C . ASN A 1 187 ? -9.595 8.815 21.326 1.00 97.88 187 ASN A C 1
ATOM 1546 O O . ASN A 1 187 ? -10.129 9.626 22.077 1.00 97.88 187 ASN A O 1
ATOM 1550 N N . ILE A 1 188 ? -9.794 8.826 20.005 1.00 98.50 188 ILE A N 1
ATOM 1551 C CA . ILE A 1 188 ? -10.625 9.825 19.319 1.00 98.50 188 ILE A CA 1
ATOM 1552 C C . ILE A 1 188 ? -12.051 9.828 19.881 1.00 98.50 188 ILE A C 1
ATOM 1554 O O . ILE A 1 188 ? -12.578 10.890 20.206 1.00 98.50 188 ILE A O 1
ATOM 1558 N N . MET A 1 189 ? -12.673 8.655 20.042 1.00 98.00 189 MET A N 1
ATOM 1559 C CA . MET A 1 189 ? -14.029 8.551 20.597 1.00 98.00 189 MET A CA 1
ATOM 1560 C C . MET A 1 189 ? -14.125 9.132 22.012 1.00 98.00 189 MET A C 1
ATOM 1562 O O . MET A 1 189 ? -15.109 9.793 22.341 1.00 98.00 189 MET A O 1
ATOM 1566 N N . LYS A 1 190 ? -13.110 8.890 22.853 1.00 97.38 190 LYS A N 1
ATOM 1567 C CA . LYS A 1 190 ? -13.047 9.413 24.227 1.00 97.38 190 LYS A CA 1
ATOM 1568 C C . LYS A 1 190 ? -12.837 10.924 24.252 1.00 97.38 190 LYS A C 1
ATOM 1570 O O . LYS A 1 190 ? -13.542 11.616 24.977 1.00 97.38 190 LYS A O 1
ATOM 1575 N N . GLU A 1 191 ? -11.887 11.425 23.469 1.00 98.19 191 GLU A N 1
ATOM 1576 C CA . GLU A 1 191 ? -11.535 12.847 23.415 1.00 98.19 191 GLU A CA 1
ATOM 1577 C C . GLU A 1 191 ? -12.668 13.699 22.838 1.00 98.19 191 GLU A C 1
ATOM 1579 O O . GLU A 1 191 ? -12.990 14.749 23.385 1.00 98.19 191 GLU A O 1
ATOM 1584 N N . LEU A 1 192 ? -13.303 13.233 21.759 1.00 97.62 192 LEU A N 1
ATOM 1585 C CA . LEU A 1 192 ? -14.426 13.920 21.119 1.00 97.62 192 LEU A CA 1
ATOM 1586 C C . LEU A 1 192 ? -15.777 13.618 21.781 1.00 97.62 192 LEU A C 1
ATOM 1588 O O . LEU A 1 192 ? -16.786 14.186 21.369 1.00 97.62 192 LEU A O 1
ATOM 1592 N N . GLN A 1 193 ? -15.809 12.705 22.759 1.00 97.56 193 GLN A N 1
ATOM 1593 C CA . GLN A 1 193 ? -17.025 12.229 23.428 1.00 97.56 193 GLN A CA 1
ATOM 1594 C C . GLN A 1 193 ? -18.124 11.825 22.432 1.00 97.56 193 GLN A C 1
ATOM 1596 O O . GLN A 1 193 ? -19.290 12.198 22.562 1.00 97.56 193 GLN A O 1
ATOM 1601 N N . THR A 1 194 ? -17.744 11.077 21.395 1.00 96.88 194 THR A N 1
ATOM 1602 C CA . THR A 1 194 ? -18.653 10.714 20.306 1.00 96.88 194 THR A CA 1
ATOM 1603 C C . THR A 1 194 ? -18.446 9.283 19.835 1.00 96.88 194 THR A C 1
ATOM 1605 O O . THR A 1 194 ? -17.328 8.775 19.773 1.00 96.88 194 THR A O 1
ATOM 1608 N N . GLU A 1 195 ? -19.548 8.651 19.441 1.00 96.12 195 GLU A N 1
ATOM 1609 C CA . GLU A 1 195 ? -19.563 7.386 18.701 1.00 96.12 195 GLU A CA 1
ATOM 1610 C C . GLU A 1 195 ? -20.098 7.597 17.270 1.00 96.12 195 GLU A C 1
ATOM 1612 O O . GLU A 1 195 ? -20.528 6.666 16.595 1.00 96.12 195 GLU A O 1
ATOM 1617 N N . ASN A 1 196 ? -20.075 8.842 16.775 1.00 97.50 196 ASN A N 1
ATOM 1618 C CA . ASN A 1 196 ? -20.393 9.136 15.384 1.00 97.50 196 ASN A CA 1
ATOM 1619 C C . ASN A 1 196 ? -19.223 8.728 14.475 1.00 97.50 196 ASN A C 1
ATOM 1621 O O . ASN A 1 196 ? -18.168 9.367 14.480 1.00 97.50 196 ASN A O 1
ATOM 1625 N N . PHE A 1 197 ? -19.438 7.696 13.656 1.00 98.00 197 PHE A N 1
ATOM 1626 C CA . PHE A 1 197 ? -18.414 7.157 12.761 1.00 98.00 197 PHE A CA 1
ATOM 1627 C C . PHE A 1 197 ? -17.778 8.223 11.856 1.00 98.00 197 PHE A C 1
ATOM 1629 O O . PHE A 1 197 ? -16.559 8.272 11.757 1.00 98.00 197 PHE A O 1
ATOM 1636 N N . SER A 1 198 ? -18.560 9.106 11.227 1.00 97.81 198 SER A N 1
ATOM 1637 C CA . SER A 1 198 ? -18.025 10.102 10.288 1.00 97.81 198 SER A CA 1
ATOM 1638 C C . SER A 1 198 ? -17.079 11.105 10.957 1.00 97.81 198 SER A C 1
ATOM 1640 O O . SER A 1 198 ? -16.066 11.482 10.367 1.00 97.81 198 SER A O 1
ATOM 1642 N N . LEU A 1 199 ? -17.379 11.525 12.193 1.00 98.00 199 LEU A N 1
ATOM 1643 C CA . LEU A 1 199 ? -16.492 12.397 12.969 1.00 98.00 199 LEU A CA 1
ATOM 1644 C C . LEU A 1 199 ? -15.197 11.677 13.353 1.00 98.00 199 LEU A C 1
ATOM 1646 O O . LEU A 1 199 ? -14.116 12.244 13.190 1.00 98.00 199 LEU A O 1
ATOM 1650 N N . VAL A 1 200 ? -15.313 10.429 13.814 1.00 98.50 200 VAL A N 1
ATOM 1651 C CA . VAL A 1 200 ? -14.169 9.604 14.221 1.00 98.50 200 VAL A CA 1
ATOM 1652 C C . VAL A 1 200 ? -13.274 9.277 13.029 1.00 98.50 200 VAL A C 1
ATOM 1654 O O . VAL A 1 200 ? -12.065 9.454 13.119 1.00 98.50 200 VAL A O 1
ATOM 1657 N N . PHE A 1 201 ? -13.853 8.875 11.897 1.00 98.44 201 PHE A N 1
ATOM 1658 C CA . PHE A 1 201 ? -13.135 8.567 10.662 1.00 98.44 201 PHE A CA 1
ATOM 1659 C C . PHE A 1 201 ? -12.332 9.767 10.159 1.00 98.44 201 PHE A C 1
ATOM 1661 O O . PHE A 1 201 ? -11.133 9.654 9.922 1.00 98.44 201 PHE A O 1
ATOM 1668 N N . ARG A 1 202 ? -12.962 10.946 10.073 1.00 97.94 202 ARG A N 1
ATOM 1669 C CA . ARG A 1 202 ? -12.275 12.165 9.628 1.00 97.94 202 ARG A CA 1
ATOM 1670 C C . ARG A 1 202 ? -11.082 12.508 10.517 1.00 97.94 202 ARG A C 1
ATOM 1672 O O . ARG A 1 202 ? -10.064 12.972 10.016 1.00 97.94 202 ARG A O 1
ATOM 1679 N N . GLU A 1 203 ? -11.218 12.335 11.827 1.00 98.50 203 GLU A N 1
ATOM 1680 C CA . GLU A 1 203 ? -10.124 12.592 12.761 1.00 98.50 203 GLU A CA 1
ATOM 1681 C C . GLU A 1 203 ? -9.045 11.500 12.698 1.00 98.50 203 GLU A C 1
ATOM 1683 O O . GLU A 1 203 ? -7.857 11.809 12.749 1.00 98.50 203 GLU A O 1
ATOM 1688 N N . PHE A 1 204 ? -9.437 10.242 12.491 1.00 98.50 204 PHE A N 1
ATOM 1689 C CA . PHE A 1 204 ? -8.520 9.124 12.290 1.00 98.50 204 PHE A CA 1
ATOM 1690 C C . PHE A 1 204 ? -7.615 9.360 11.080 1.00 98.50 204 PHE A C 1
ATOM 1692 O O . PHE A 1 204 ? -6.398 9.293 11.223 1.00 98.50 204 PHE A O 1
ATOM 1699 N N . CYS A 1 205 ? -8.176 9.739 9.927 1.00 96.81 205 CYS A N 1
ATOM 1700 C CA . CYS A 1 205 ? -7.390 10.028 8.724 1.00 96.81 205 CYS A CA 1
ATOM 1701 C C . CYS A 1 205 ? -6.369 11.157 8.933 1.00 96.81 205 CYS A C 1
ATOM 1703 O O . CYS A 1 205 ? -5.309 11.140 8.319 1.00 96.81 205 CYS A O 1
ATOM 1705 N N . LYS A 1 206 ? -6.650 12.130 9.813 1.00 96.50 206 LYS A N 1
ATOM 1706 C CA . LYS A 1 206 ? -5.689 13.195 10.144 1.00 96.50 206 LYS A CA 1
ATOM 1707 C C . LYS A 1 206 ? -4.555 12.710 11.040 1.00 96.50 206 LYS A C 1
ATOM 1709 O O . LYS A 1 206 ? -3.421 13.146 10.870 1.00 96.50 206 LYS A O 1
ATOM 1714 N N . ARG A 1 207 ? -4.867 11.870 12.031 1.00 97.94 207 ARG A N 1
ATOM 1715 C CA . ARG A 1 207 ? -3.891 11.389 13.024 1.00 97.94 207 ARG A CA 1
ATOM 1716 C C . ARG A 1 207 ? -3.036 10.250 12.498 1.00 97.94 207 ARG A C 1
ATOM 1718 O O . ARG A 1 207 ? -1.874 10.138 12.870 1.00 97.94 207 ARG A O 1
ATOM 1725 N N . GLU A 1 208 ? -3.616 9.419 11.644 1.00 97.81 208 GLU A N 1
ATOM 1726 C CA . GLU A 1 208 ? -3.022 8.174 11.180 1.00 97.81 208 GLU A CA 1
ATOM 1727 C C . GLU A 1 208 ? -3.008 8.053 9.644 1.00 97.81 208 GLU A C 1
ATOM 1729 O O . GLU A 1 208 ? -3.367 7.001 9.105 1.00 97.81 208 GLU A O 1
ATOM 1734 N N . PRO A 1 209 ? -2.578 9.095 8.901 1.00 96.81 209 PRO A N 1
ATOM 1735 C CA . PRO A 1 209 ? -2.586 9.056 7.440 1.00 96.81 209 PRO A CA 1
ATOM 1736 C C . PRO A 1 209 ? -1.633 7.988 6.881 1.00 96.81 209 PRO A C 1
ATOM 1738 O O . PRO A 1 209 ? -1.857 7.478 5.793 1.00 96.81 209 PRO A O 1
ATOM 1741 N N . VAL A 1 210 ? -0.627 7.576 7.666 1.00 97.81 210 VAL A N 1
ATOM 1742 C CA . VAL A 1 210 ? 0.349 6.528 7.319 1.00 97.81 210 VAL A CA 1
ATOM 1743 C C . VAL A 1 210 ? -0.290 5.175 6.987 1.00 97.81 210 VAL A C 1
ATOM 1745 O O . VAL A 1 210 ? 0.362 4.324 6.391 1.00 97.81 210 VAL A O 1
ATOM 1748 N N . TYR A 1 211 ? -1.545 4.939 7.378 1.00 98.19 211 TYR A N 1
ATOM 1749 C CA . TYR A 1 211 ? -2.233 3.692 7.061 1.00 98.19 211 TYR A CA 1
ATOM 1750 C C . TYR A 1 211 ? -2.876 3.662 5.675 1.00 98.19 211 TYR A C 1
ATOM 1752 O O . TYR A 1 211 ? -3.066 2.566 5.154 1.00 98.19 211 TYR A O 1
ATOM 1760 N N . GLY A 1 212 ? -3.257 4.816 5.115 1.00 96.62 212 GLY A N 1
ATOM 1761 C CA . GLY A 1 212 ? -4.017 4.869 3.861 1.00 96.62 212 GLY A CA 1
ATOM 1762 C C . GLY A 1 212 ? -5.386 4.184 3.935 1.00 96.62 212 GLY A C 1
ATOM 1763 O O . GLY A 1 212 ? -5.902 3.706 2.930 1.00 96.62 212 GLY A O 1
ATOM 1764 N N . PHE A 1 213 ? -5.977 4.059 5.131 1.00 96.50 213 PHE A N 1
ATOM 1765 C CA . PHE A 1 213 ? -7.261 3.371 5.282 1.00 96.50 213 PHE A CA 1
ATOM 1766 C C . PHE A 1 213 ? -8.425 4.240 4.800 1.00 96.50 213 PHE A C 1
ATOM 1768 O O . PHE A 1 213 ? -8.625 5.364 5.266 1.00 96.50 213 PHE A O 1
ATOM 1775 N N . GLY A 1 214 ? -9.248 3.662 3.931 1.00 94.12 214 GLY A N 1
ATOM 1776 C CA . GLY A 1 214 ? -10.554 4.167 3.547 1.00 94.12 214 GLY A CA 1
ATOM 1777 C C . GLY A 1 214 ? -11.627 3.940 4.615 1.00 94.12 214 GLY A C 1
ATOM 1778 O O . GLY A 1 214 ? -11.431 3.276 5.639 1.00 94.12 214 GLY A O 1
ATOM 1779 N N . ASP A 1 215 ? -12.810 4.486 4.347 1.00 95.06 215 ASP A N 1
ATOM 1780 C CA . ASP A 1 215 ? -13.949 4.477 5.264 1.00 95.06 215 ASP A CA 1
ATOM 1781 C C . ASP A 1 215 ? -14.351 3.060 5.693 1.00 95.06 215 ASP A C 1
ATOM 1783 O O . ASP A 1 215 ? -14.569 2.806 6.874 1.00 95.06 215 ASP A O 1
ATOM 1787 N N . SER A 1 216 ? -14.386 2.114 4.758 1.00 93.56 216 SER A N 1
ATOM 1788 C CA . SER A 1 216 ? -14.829 0.743 4.998 1.00 93.56 216 SER A CA 1
ATOM 1789 C C . SER A 1 216 ? -13.896 -0.009 5.951 1.00 93.56 216 SER A C 1
ATOM 1791 O O . SER A 1 216 ? -14.373 -0.712 6.844 1.00 93.56 216 SER A O 1
ATOM 1793 N N . GLN A 1 217 ? -12.581 0.191 5.822 1.00 95.06 217 GLN A N 1
ATOM 1794 C CA . GLN A 1 217 ? -11.572 -0.402 6.708 1.00 95.06 217 GLN A CA 1
ATOM 1795 C C . GLN A 1 217 ? -11.684 0.179 8.121 1.00 95.06 217 GLN A C 1
ATOM 1797 O O . GLN A 1 217 ? -11.818 -0.560 9.097 1.00 95.06 217 GLN A O 1
ATOM 1802 N N . VAL A 1 218 ? -11.738 1.510 8.250 1.00 97.00 218 VAL A N 1
ATOM 1803 C CA . VAL A 1 218 ? -11.887 2.156 9.566 1.00 97.00 218 VAL A CA 1
ATOM 1804 C C . VAL A 1 218 ? -13.229 1.796 10.208 1.00 97.00 218 VAL A C 1
ATOM 1806 O O . VAL A 1 218 ? -13.297 1.585 11.418 1.00 97.00 218 VAL A O 1
ATOM 1809 N N . LYS A 1 219 ? -14.300 1.664 9.418 1.00 95.75 219 LYS A N 1
ATOM 1810 C CA . LYS A 1 219 ? -15.625 1.254 9.901 1.00 95.75 219 LYS A CA 1
ATOM 1811 C C . LYS A 1 219 ? -15.619 -0.163 10.457 1.00 95.75 219 LYS A C 1
ATOM 1813 O O . LYS A 1 219 ? -16.274 -0.412 11.467 1.00 95.75 219 LYS A O 1
ATOM 1818 N N . HIS A 1 220 ? -14.876 -1.077 9.835 1.00 92.94 220 HIS A N 1
ATOM 1819 C CA . HIS A 1 220 ? -14.715 -2.436 10.343 1.00 92.94 220 HIS A CA 1
ATOM 1820 C C . HIS A 1 220 ? -14.080 -2.434 11.743 1.00 92.94 220 HIS A C 1
ATOM 1822 O O . HIS A 1 220 ? -14.655 -2.990 12.682 1.00 92.94 220 HIS A O 1
ATOM 1828 N N . LEU A 1 221 ? -12.965 -1.715 11.909 1.00 95.25 221 LEU A N 1
ATOM 1829 C CA . LEU A 1 221 ? -12.284 -1.550 13.200 1.00 95.25 221 LEU A CA 1
ATOM 1830 C C . LEU A 1 221 ? -13.189 -0.884 14.248 1.00 95.25 221 LEU A C 1
ATOM 1832 O O . LEU A 1 221 ? -13.324 -1.367 15.374 1.00 95.25 221 LEU A O 1
ATOM 1836 N N . PHE A 1 222 ? -13.860 0.203 13.859 1.00 96.75 222 PHE A N 1
ATOM 1837 C CA . PHE A 1 222 ? -14.798 0.941 14.702 1.00 96.75 222 PHE A CA 1
ATOM 1838 C C . PHE A 1 222 ? -15.928 0.042 15.228 1.00 96.75 222 PHE A C 1
ATOM 1840 O O . PHE A 1 222 ? -16.204 0.019 16.428 1.00 96.75 222 PHE A O 1
ATOM 1847 N N . ASN A 1 223 ? -16.552 -0.753 14.356 1.00 94.69 223 ASN A N 1
ATOM 1848 C CA . ASN A 1 223 ? -17.627 -1.667 14.745 1.00 94.69 223 ASN A CA 1
ATOM 1849 C C . ASN A 1 223 ? -17.139 -2.772 15.695 1.00 94.69 223 ASN A C 1
ATOM 1851 O O . ASN A 1 223 ? -17.864 -3.145 16.622 1.00 94.69 223 ASN A O 1
ATOM 1855 N N . GLY A 1 224 ? -15.914 -3.277 15.503 1.00 92.81 224 GLY A N 1
ATOM 1856 C CA . GLY A 1 224 ? -15.290 -4.238 16.418 1.00 92.81 224 GLY A CA 1
ATOM 1857 C C . GLY A 1 224 ? -15.118 -3.673 17.833 1.00 92.81 224 GLY A C 1
ATOM 1858 O O . GLY A 1 224 ? -15.427 -4.341 18.825 1.00 92.81 224 GLY A O 1
ATOM 1859 N N . ILE A 1 225 ? -14.716 -2.403 17.930 1.00 93.31 225 ILE A N 1
ATOM 1860 C CA . ILE A 1 225 ? -14.592 -1.677 19.200 1.00 93.31 225 ILE A CA 1
ATOM 1861 C C . ILE A 1 225 ? -15.952 -1.512 19.891 1.00 93.31 225 ILE A C 1
ATOM 1863 O O . ILE A 1 225 ? -16.077 -1.823 21.078 1.00 93.31 225 ILE A O 1
ATOM 1867 N N . ILE A 1 226 ? -16.974 -1.049 19.162 1.00 92.38 226 ILE A N 1
ATOM 1868 C CA . ILE A 1 226 ? -18.334 -0.867 19.698 1.00 92.38 226 ILE A CA 1
ATOM 1869 C C . ILE A 1 226 ? -18.906 -2.195 20.209 1.00 92.38 226 ILE A C 1
ATOM 1871 O O . ILE A 1 226 ? -19.437 -2.259 21.317 1.00 92.38 226 ILE A O 1
ATOM 1875 N N . SER A 1 227 ? -18.729 -3.275 19.446 1.00 89.38 227 SER A N 1
ATOM 1876 C CA . SER A 1 227 ? -19.211 -4.610 19.823 1.00 89.38 227 SER A CA 1
ATOM 1877 C C . SER A 1 227 ? -18.545 -5.121 21.104 1.00 89.38 227 SER A C 1
ATOM 1879 O O . SER A 1 227 ? -19.215 -5.645 21.992 1.00 89.38 227 SER A O 1
ATOM 1881 N N . THR A 1 228 ? -17.233 -4.910 21.243 1.00 85.44 228 THR A N 1
ATOM 1882 C CA . THR A 1 228 ? -16.479 -5.313 22.441 1.00 85.44 228 THR A CA 1
ATOM 1883 C C . THR A 1 228 ? -16.914 -4.529 23.680 1.00 85.44 228 THR A C 1
ATOM 1885 O O . THR A 1 228 ? -17.021 -5.102 24.762 1.00 85.44 228 THR A O 1
ATOM 1888 N N . LYS A 1 229 ? -17.206 -3.228 23.540 1.00 80.38 229 LYS A N 1
ATOM 1889 C CA . LYS A 1 229 ? -17.745 -2.413 24.640 1.00 80.38 229 LYS A CA 1
ATOM 1890 C C . LYS A 1 229 ? -19.089 -2.946 25.137 1.00 80.38 229 LYS A C 1
ATOM 1892 O O . LYS A 1 229 ? -19.229 -3.126 26.340 1.00 80.38 229 LYS A O 1
ATOM 1897 N N . MET A 1 230 ? -20.030 -3.233 24.229 1.00 73.00 230 MET A N 1
ATOM 1898 C CA . MET A 1 230 ? -21.367 -3.726 24.593 1.00 73.00 230 MET A CA 1
ATOM 1899 C C . MET A 1 230 ? -21.311 -5.045 25.373 1.00 73.00 230 MET A C 1
ATOM 1901 O O . MET A 1 230 ? -22.045 -5.214 26.343 1.00 73.00 230 MET A O 1
ATOM 1905 N N . ASN A 1 231 ? -20.401 -5.947 24.998 1.00 72.06 231 ASN A N 1
ATOM 1906 C CA . ASN A 1 231 ? -20.226 -7.232 25.678 1.00 72.06 231 ASN A CA 1
ATOM 1907 C C . ASN A 1 231 ? -19.622 -7.113 27.087 1.00 72.06 231 ASN A C 1
ATOM 1909 O O . ASN A 1 231 ? -19.801 -8.023 27.883 1.00 72.06 231 ASN A O 1
ATOM 1913 N N . ASN A 1 232 ? -18.922 -6.016 27.400 1.00 68.62 232 ASN A N 1
ATOM 1914 C CA . ASN A 1 232 ? -18.336 -5.773 28.725 1.00 68.62 232 ASN A CA 1
ATOM 1915 C C . ASN A 1 232 ? -19.262 -4.975 29.665 1.00 68.62 232 ASN A C 1
ATOM 1917 O O . ASN A 1 232 ? -18.908 -4.751 30.821 1.00 68.62 232 ASN A O 1
ATOM 1921 N N . THR A 1 233 ? -20.405 -4.496 29.167 1.00 59.91 233 THR A N 1
ATOM 1922 C CA . THR A 1 233 ? -21.420 -3.749 29.936 1.00 59.91 233 THR A CA 1
ATOM 1923 C C . THR A 1 233 ? -22.669 -4.569 30.279 1.00 59.91 233 THR A C 1
ATOM 1925 O O . THR A 1 233 ? -23.542 -4.045 30.969 1.00 59.91 233 THR A O 1
ATOM 1928 N N . ASN A 1 234 ? -22.746 -5.822 29.818 1.00 45.59 234 ASN A N 1
ATOM 1929 C CA . ASN A 1 234 ? -23.773 -6.810 30.178 1.00 45.59 234 ASN A CA 1
ATOM 1930 C C . ASN A 1 234 ? -23.207 -7.831 31.169 1.00 45.59 234 ASN A C 1
ATOM 1932 O O . ASN A 1 234 ? -24.006 -8.349 31.978 1.00 45.59 234 ASN A O 1
#

pLDDT: mean 94.46, std 6.44, range [45.59, 98.56]

Sequence (234 aa):
MGELIVTNECLIEGNLQGTNLQDFYNNRAKFISKTYNVTPQSYFDKVVIELDKIENLPNNAEVNLWFEEDLFCQVNFWFVL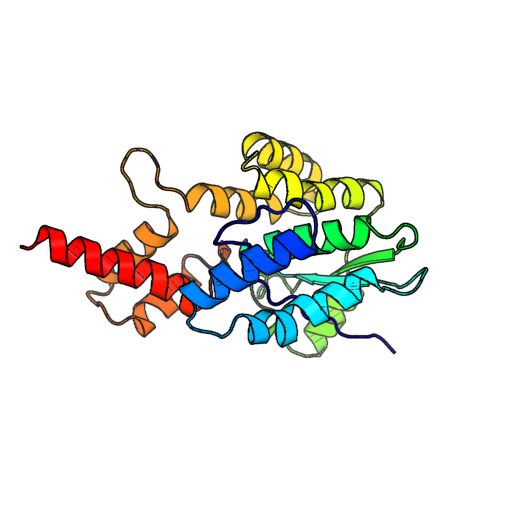YLIKQQTNIRSVYLVLPNKENRYGFGGMDTNSLIESFNHKIEITESEFATLSGYWELYRNEEFARLIEESKKSDSKYPFLLPAINAHIDRFPKNGKLGRPEQTILNIMKELQTENFSLVFREFCKREPVYGFGDSQVKHLFNGIISTKMNNTN

Radius of gyration: 18.77 Å; chains: 1; bounding box: 43×43×56 Å

Secondary structure (DSSP, 8-state):
-PPP------TTSS----SSHHHHHHHHHHHHHHHHT--HHHHIIIIIHHHHHHHTPPTTPEEEEE--SSHHHHHHHHHHHHHHHT-TT--EEEEEPPPGGGTT-GGG--HHHHHHHHHTPEE--HHHHHHHHHHHHHHHTT-HHHHHHHHHHTTTT-TTHHHHHHHHHHTS-BTTBPPHHHHHHHHHHHHTT---HHHHHHHHHHH-GGG---HHHHHHHHHHHHHHHHHT--